Protein AF-A0A3C1ZIP7-F1 (afdb_monomer_lite)

Structure (mmCIF, N/CA/C/O backbone):
data_AF-A0A3C1ZIP7-F1
#
_entry.id   AF-A0A3C1ZIP7-F1
#
loop_
_atom_site.group_PDB
_atom_site.id
_atom_site.type_symbol
_atom_site.label_atom_id
_atom_site.label_alt_id
_atom_site.label_comp_id
_atom_site.label_asym_id
_atom_site.label_entity_id
_atom_site.label_seq_id
_atom_site.pdbx_PDB_ins_code
_atom_site.Cartn_x
_atom_site.Cartn_y
_atom_site.Cartn_z
_atom_site.occupancy
_atom_site.B_iso_or_equiv
_atom_site.auth_seq_id
_atom_site.auth_comp_id
_atom_site.auth_asym_id
_atom_site.auth_atom_id
_atom_site.pdbx_PDB_model_num
ATOM 1 N N . MET A 1 1 ? 9.476 -5.573 -6.399 1.00 91.69 1 MET A N 1
ATOM 2 C CA . MET A 1 1 ? 8.358 -5.657 -7.366 1.00 91.69 1 MET A CA 1
ATOM 3 C C . MET A 1 1 ? 7.657 -4.334 -7.630 1.00 91.69 1 MET A C 1
ATOM 5 O O . MET A 1 1 ? 7.565 -3.989 -8.796 1.00 91.69 1 MET A O 1
ATOM 9 N N . LEU A 1 2 ? 7.217 -3.570 -6.617 1.00 92.00 2 LEU A N 1
ATOM 10 C CA . LEU A 1 2 ? 6.566 -2.261 -6.833 1.00 92.00 2 LEU A CA 1
ATOM 11 C C . LEU A 1 2 ? 7.367 -1.338 -7.770 1.00 92.00 2 LEU A C 1
ATOM 13 O O . LEU A 1 2 ? 6.831 -0.843 -8.753 1.00 92.00 2 LEU A O 1
ATOM 17 N N . ASN A 1 3 ? 8.672 -1.181 -7.517 1.00 89.50 3 ASN A N 1
ATOM 18 C CA . ASN A 1 3 ? 9.540 -0.374 -8.378 1.00 89.50 3 ASN A CA 1
ATOM 19 C C . ASN A 1 3 ? 9.603 -0.905 -9.820 1.00 89.50 3 ASN A C 1
ATOM 21 O O . ASN A 1 3 ? 9.538 -0.130 -10.759 1.00 89.50 3 ASN A O 1
ATOM 25 N N . TYR A 1 4 ? 9.672 -2.228 -9.998 1.00 92.00 4 TYR A N 1
ATOM 26 C CA . TYR A 1 4 ? 9.681 -2.844 -11.326 1.00 92.00 4 TYR A CA 1
ATOM 27 C C . TYR A 1 4 ? 8.393 -2.560 -12.103 1.00 92.00 4 TYR A C 1
ATOM 29 O O . TYR A 1 4 ? 8.471 -2.146 -13.254 1.00 92.00 4 TYR A O 1
ATOM 37 N N . LYS A 1 5 ? 7.226 -2.717 -11.461 1.00 93.75 5 LYS A N 1
ATOM 38 C CA . LYS A 1 5 ? 5.930 -2.345 -12.048 1.00 93.75 5 LYS A CA 1
ATOM 39 C C . LYS A 1 5 ? 5.949 -0.893 -12.530 1.00 93.75 5 LYS A C 1
ATOM 41 O O . LYS A 1 5 ? 5.648 -0.645 -13.688 1.00 93.75 5 LYS A O 1
ATOM 46 N N . ILE A 1 6 ? 6.360 0.036 -11.667 1.00 91.50 6 ILE A N 1
ATOM 47 C CA . ILE A 1 6 ? 6.426 1.466 -12.001 1.00 91.50 6 ILE A CA 1
ATOM 48 C C . ILE A 1 6 ? 7.384 1.708 -13.169 1.00 91.50 6 ILE A C 1
ATOM 50 O O . ILE A 1 6 ? 7.054 2.460 -14.080 1.00 91.50 6 ILE A O 1
ATOM 54 N N . CYS A 1 7 ? 8.546 1.051 -13.184 1.00 90.75 7 CYS A N 1
ATOM 55 C CA . CYS A 1 7 ? 9.487 1.198 -14.285 1.00 90.75 7 CYS A CA 1
ATOM 56 C C . CYS A 1 7 ? 8.870 0.786 -15.624 1.00 90.75 7 CYS A C 1
ATOM 58 O O . CYS A 1 7 ? 8.911 1.557 -16.578 1.00 90.75 7 CYS A O 1
ATOM 60 N N . VAL A 1 8 ? 8.226 -0.382 -15.662 1.00 92.19 8 VAL A N 1
ATOM 61 C CA . VAL A 1 8 ? 7.580 -0.902 -16.872 1.00 92.19 8 VAL A CA 1
ATOM 62 C C . VAL A 1 8 ? 6.416 -0.012 -17.322 1.00 92.19 8 VAL A C 1
ATOM 64 O O . VAL A 1 8 ? 6.289 0.276 -18.507 1.00 92.19 8 VAL A O 1
ATOM 67 N N . GLU A 1 9 ? 5.581 0.459 -16.395 1.00 91.50 9 GLU A N 1
ATOM 68 C CA . GLU A 1 9 ? 4.403 1.281 -16.714 1.00 91.50 9 GLU A CA 1
ATOM 69 C C . GLU A 1 9 ? 4.743 2.693 -17.191 1.00 91.50 9 GLU A C 1
ATOM 71 O O . GLU A 1 9 ? 3.997 3.277 -17.974 1.00 91.50 9 GLU A O 1
ATOM 76 N N . HIS A 1 10 ? 5.855 3.248 -16.713 1.00 88.62 10 HIS A N 1
ATOM 77 C CA . HIS A 1 10 ? 6.262 4.619 -17.012 1.00 88.62 10 HIS A CA 1
ATOM 78 C C . HIS A 1 10 ? 7.442 4.698 -17.992 1.00 88.62 10 HIS A C 1
ATOM 80 O O . HIS A 1 10 ? 7.983 5.784 -18.193 1.00 88.62 10 HIS A O 1
ATOM 86 N N . GLY A 1 11 ? 7.840 3.575 -18.601 1.00 87.62 11 GLY A N 1
ATOM 87 C CA . GLY A 1 11 ? 8.930 3.519 -19.582 1.00 87.62 11 GLY A CA 1
ATOM 88 C C . GLY A 1 11 ? 10.295 3.907 -19.009 1.00 87.62 11 GLY A C 1
ATOM 89 O O . GLY A 1 11 ? 11.128 4.479 -19.716 1.00 87.62 11 GLY A O 1
ATOM 90 N N . LEU A 1 12 ? 10.508 3.633 -17.720 1.00 87.75 12 LEU A N 1
ATOM 91 C CA . LEU A 1 12 ? 11.734 3.952 -16.999 1.00 87.75 12 LEU A CA 1
ATOM 92 C C . LEU A 1 12 ? 12.679 2.747 -16.977 1.00 87.75 12 LEU A C 1
ATOM 94 O O . LEU A 1 12 ? 12.231 1.607 -16.831 1.00 87.75 12 LEU A O 1
ATOM 98 N N . PRO A 1 13 ? 14.000 2.975 -17.007 1.00 86.12 13 PRO A N 1
ATOM 99 C CA . PRO A 1 13 ? 14.953 1.911 -16.737 1.00 86.12 13 PRO A CA 1
ATOM 100 C C . PRO A 1 13 ? 14.802 1.384 -15.302 1.00 86.12 13 PRO A C 1
ATOM 102 O O . PRO A 1 13 ? 14.421 2.102 -14.375 1.00 86.12 13 PRO A O 1
ATOM 105 N N . LEU A 1 14 ? 15.117 0.105 -15.107 1.00 85.50 14 LEU A N 1
ATOM 106 C CA . LEU A 1 14 ? 15.200 -0.504 -13.785 1.00 85.50 14 LEU A CA 1
ATOM 107 C C . LEU A 1 14 ? 16.628 -0.344 -13.248 1.00 85.50 14 LEU A C 1
ATOM 109 O O . LEU A 1 14 ? 17.571 -0.829 -13.869 1.00 85.50 14 LEU A O 1
ATOM 113 N N . HIS A 1 15 ? 16.788 0.279 -12.078 1.00 79.25 15 HIS A N 1
ATOM 114 C CA . HIS A 1 15 ? 18.094 0.454 -11.436 1.00 79.25 15 HIS A CA 1
ATOM 115 C C . HIS A 1 15 ? 18.086 -0.063 -9.986 1.00 79.25 15 HIS A C 1
ATOM 117 O O . HIS A 1 15 ? 17.104 0.160 -9.273 1.00 79.25 15 HIS A O 1
ATOM 123 N N . PRO A 1 16 ? 19.154 -0.742 -9.516 1.00 68.75 16 PRO A N 1
ATOM 124 C CA . PRO A 1 16 ? 19.224 -1.315 -8.163 1.00 68.75 16 PRO A CA 1
ATOM 125 C C . PRO A 1 16 ? 19.167 -0.275 -7.040 1.00 68.75 16 PRO A C 1
ATOM 127 O O . PRO A 1 16 ? 18.551 -0.508 -5.998 1.00 68.75 16 PRO A O 1
ATOM 130 N N . SER A 1 17 ? 19.783 0.884 -7.270 1.00 64.06 17 SER A N 1
ATOM 131 C CA . SER A 1 17 ? 19.926 1.950 -6.273 1.00 64.06 17 SER A CA 1
ATOM 132 C C . SER A 1 17 ? 19.231 3.264 -6.637 1.00 64.06 17 SER A C 1
ATOM 134 O O . SER A 1 17 ? 19.042 4.105 -5.760 1.00 64.06 17 SER A O 1
ATOM 136 N N . VAL A 1 18 ? 18.835 3.454 -7.901 1.00 68.62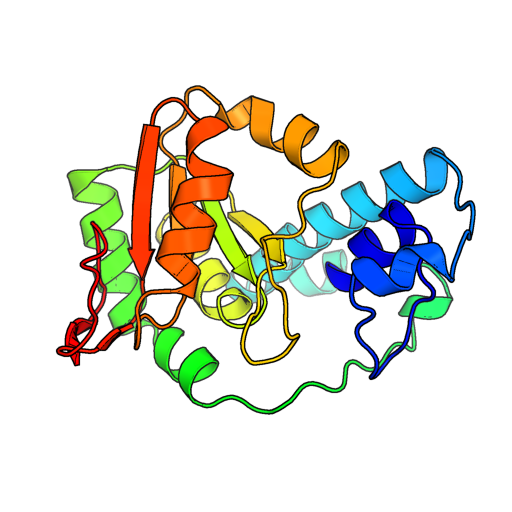 18 VAL A N 1
ATOM 137 C CA . VAL A 1 18 ? 18.303 4.734 -8.389 1.00 68.62 18 VAL A CA 1
ATOM 138 C C . VAL A 1 18 ? 16.807 4.591 -8.567 1.00 68.62 18 VAL A C 1
ATOM 140 O O . VAL A 1 18 ? 16.318 3.685 -9.239 1.00 68.62 18 VAL A O 1
ATOM 143 N N . TYR A 1 19 ? 16.089 5.508 -7.936 1.00 70.62 19 TYR A N 1
ATOM 144 C CA . TYR A 1 19 ? 14.661 5.652 -8.106 1.00 70.62 19 TYR A CA 1
ATOM 145 C C . TYR A 1 19 ? 14.447 6.845 -9.002 1.00 70.62 19 TYR A C 1
ATOM 147 O O . TYR A 1 19 ? 14.693 7.975 -8.597 1.00 70.62 19 TYR A O 1
ATOM 155 N N . TYR A 1 20 ? 14.006 6.573 -10.220 1.00 69.81 20 TYR A N 1
ATOM 156 C CA . TYR A 1 20 ? 13.680 7.636 -11.147 1.00 69.81 20 TYR A CA 1
ATOM 157 C C . TYR A 1 20 ? 12.451 8.382 -10.634 1.00 69.81 20 TYR A C 1
ATOM 159 O O . TYR A 1 20 ? 11.461 7.782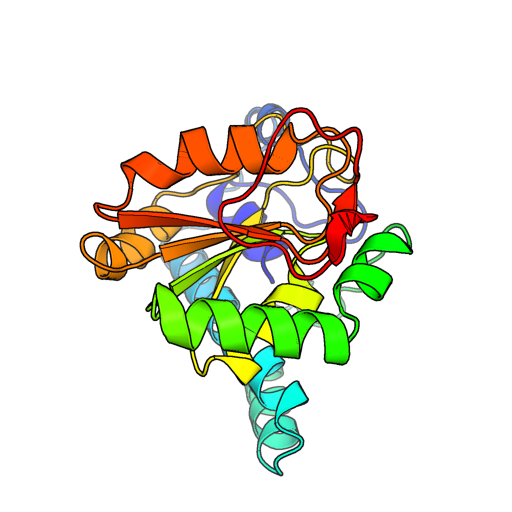 -10.183 1.00 69.81 20 TYR A O 1
ATOM 167 N N . GLU A 1 21 ? 12.543 9.702 -10.669 1.00 70.31 21 GLU A N 1
ATOM 168 C CA . GLU A 1 21 ? 11.407 10.579 -10.447 1.00 70.31 21 GLU A CA 1
ATOM 169 C C . GLU A 1 21 ? 10.549 10.571 -11.717 1.00 70.31 21 GLU A C 1
ATOM 171 O O . GLU A 1 21 ? 11.072 10.592 -12.833 1.00 70.31 21 GLU A O 1
ATOM 176 N N . LEU A 1 22 ? 9.219 10.574 -11.587 1.00 68.44 22 LEU A N 1
ATOM 177 C CA . LEU A 1 22 ? 8.344 10.546 -12.768 1.00 68.44 22 LEU A CA 1
ATOM 178 C C . LEU A 1 22 ? 8.543 11.754 -13.691 1.00 68.44 22 LEU A C 1
ATOM 180 O O . LEU A 1 22 ? 8.354 11.643 -14.900 1.00 68.44 22 LEU A O 1
ATOM 184 N N . LYS A 1 23 ? 8.971 12.905 -13.160 1.00 68.06 23 LYS A N 1
ATOM 185 C CA . LYS A 1 23 ? 9.321 14.070 -13.986 1.00 68.06 23 LYS A CA 1
ATOM 186 C C . LYS A 1 23 ? 10.508 13.797 -14.912 1.00 68.06 23 LYS A C 1
ATOM 188 O O . LYS A 1 23 ? 10.557 14.330 -16.020 1.00 68.06 23 LYS A O 1
ATOM 193 N N . GLU A 1 24 ? 11.416 12.910 -14.510 1.00 66.19 24 GLU A N 1
ATOM 194 C CA . GLU A 1 24 ? 12.518 12.444 -15.347 1.00 66.19 24 GLU A CA 1
ATOM 195 C C . GLU A 1 24 ? 12.098 11.369 -16.343 1.00 66.19 24 GLU A C 1
ATOM 197 O O . GLU A 1 24 ? 12.817 11.156 -17.316 1.00 66.19 24 GLU A O 1
ATOM 202 N N . ALA A 1 25 ? 10.920 10.754 -16.175 1.00 65.06 25 ALA A N 1
ATOM 203 C CA . ALA A 1 25 ? 10.393 9.785 -17.131 1.00 65.06 25 ALA A CA 1
ATOM 204 C C . ALA A 1 25 ? 10.303 10.363 -18.539 1.00 65.06 25 ALA A C 1
ATOM 206 O O . ALA A 1 25 ? 10.528 9.653 -19.496 1.00 65.06 25 ALA A O 1
ATOM 207 N N . ARG A 1 26 ? 10.103 11.675 -18.712 1.00 63.25 26 ARG A N 1
ATOM 208 C CA . ARG A 1 26 ? 10.111 12.290 -20.054 1.00 63.25 26 ARG A CA 1
ATOM 209 C C . ARG A 1 26 ? 11.437 12.115 -20.808 1.00 63.25 26 ARG A C 1
ATOM 211 O O . ARG A 1 26 ? 11.429 12.186 -22.035 1.00 63.25 26 ARG A O 1
ATOM 218 N N . LYS A 1 27 ? 12.548 11.897 -20.092 1.00 73.56 27 LYS A N 1
ATOM 219 C CA . LYS A 1 27 ? 13.877 11.617 -20.660 1.00 73.56 27 LYS A CA 1
ATOM 220 C C . LYS A 1 27 ? 13.996 10.171 -21.163 1.00 73.56 27 LYS A C 1
ATOM 222 O O . LYS A 1 27 ? 14.871 9.889 -21.975 1.00 73.56 27 LYS A O 1
ATOM 227 N N . TYR A 1 28 ? 13.119 9.275 -20.707 1.00 71.38 28 TYR A N 1
ATOM 228 C CA . TYR A 1 28 ? 13.135 7.845 -21.003 1.00 71.38 28 TYR A CA 1
ATOM 229 C C . TYR A 1 28 ? 11.821 7.437 -21.685 1.00 71.38 28 TYR A C 1
ATOM 231 O O . TYR A 1 28 ? 10.734 7.620 -21.158 1.00 71.38 28 TYR A O 1
ATOM 239 N N . LYS A 1 29 ? 11.887 6.890 -22.897 1.00 70.06 29 LYS A N 1
ATOM 240 C CA . LYS A 1 29 ? 10.698 6.380 -23.603 1.00 70.06 29 LYS A CA 1
ATOM 241 C C . LYS A 1 29 ? 10.911 4.927 -23.984 1.00 70.06 29 LYS A C 1
ATOM 243 O O . LYS A 1 29 ? 10.969 4.594 -25.164 1.00 70.06 29 LYS A O 1
ATOM 248 N N . ILE A 1 30 ? 11.106 4.081 -22.976 1.00 80.06 30 ILE A N 1
ATOM 249 C CA . ILE A 1 30 ? 11.221 2.642 -23.198 1.00 80.06 30 ILE A CA 1
ATOM 250 C C . ILE A 1 30 ? 9.806 2.093 -23.390 1.00 80.06 30 ILE A C 1
ATOM 252 O O . ILE A 1 30 ? 9.003 2.109 -22.460 1.00 80.06 30 ILE A O 1
ATOM 256 N N . ASP A 1 31 ? 9.490 1.636 -24.600 1.00 84.81 31 ASP A N 1
ATOM 257 C CA . ASP A 1 31 ? 8.242 0.921 -24.856 1.00 84.81 31 ASP A CA 1
ATOM 258 C C . ASP A 1 31 ? 8.408 -0.549 -24.463 1.00 84.81 31 ASP A C 1
ATOM 260 O O . ASP A 1 31 ? 9.151 -1.305 -25.091 1.00 84.81 31 ASP A O 1
ATOM 264 N N . HIS A 1 32 ? 7.733 -0.942 -23.388 1.00 84.38 32 HIS A N 1
ATOM 265 C CA . HIS A 1 32 ? 7.716 -2.322 -22.915 1.00 84.38 32 HIS A CA 1
ATOM 266 C C . HIS A 1 32 ? 6.585 -3.153 -23.545 1.00 84.38 32 HIS A C 1
ATOM 268 O O . HIS A 1 32 ? 6.607 -4.380 -23.444 1.00 84.38 32 HIS A O 1
ATOM 274 N N . GLY A 1 33 ? 5.605 -2.515 -24.193 1.00 89.44 33 GLY A N 1
ATOM 275 C CA . GLY A 1 33 ? 4.404 -3.159 -24.715 1.00 89.44 33 GLY A CA 1
ATOM 276 C C . GLY A 1 33 ? 3.398 -3.598 -23.639 1.00 89.44 33 GLY A C 1
ATOM 277 O O . GLY A 1 33 ? 3.731 -3.854 -22.478 1.00 89.44 33 GLY A O 1
ATOM 278 N N . LEU A 1 34 ? 2.131 -3.734 -24.048 1.00 91.12 34 LEU A N 1
ATOM 279 C CA . LEU A 1 34 ? 1.025 -4.135 -23.165 1.00 91.12 34 LEU A CA 1
ATOM 280 C C . LEU A 1 34 ? 1.255 -5.474 -22.431 1.00 91.12 34 LEU A C 1
ATOM 282 O O . LEU A 1 34 ? 0.995 -5.517 -21.228 1.00 91.12 34 LEU A O 1
ATOM 286 N N . PRO A 1 35 ? 1.795 -6.540 -23.063 1.00 93.62 35 PRO A N 1
ATOM 287 C CA . PRO A 1 35 ? 2.015 -7.809 -22.365 1.00 93.62 35 PRO A CA 1
ATOM 288 C C . PRO A 1 35 ? 3.001 -7.698 -21.196 1.00 93.62 35 PRO A C 1
ATOM 290 O O . PRO A 1 35 ? 2.827 -8.347 -20.163 1.00 93.62 35 PRO A O 1
ATOM 293 N N . ALA A 1 36 ? 4.036 -6.861 -21.324 1.00 93.19 36 ALA A N 1
ATOM 294 C CA . ALA A 1 36 ? 4.991 -6.646 -20.242 1.00 93.19 36 ALA A CA 1
ATOM 295 C C . ALA A 1 36 ? 4.359 -5.857 -19.090 1.00 93.19 36 ALA A C 1
ATOM 297 O O . ALA A 1 36 ? 4.570 -6.208 -17.928 1.00 93.19 36 ALA A O 1
ATOM 298 N N . VAL A 1 37 ? 3.550 -4.836 -19.404 1.00 93.88 37 VAL A N 1
ATOM 299 C CA . VAL A 1 37 ? 2.786 -4.058 -18.415 1.00 93.88 37 VAL A CA 1
ATOM 300 C C . VAL A 1 37 ? 1.834 -4.961 -17.631 1.00 93.88 37 VAL A C 1
ATOM 302 O O . VAL A 1 37 ? 1.820 -4.923 -16.397 1.00 93.88 37 VAL A O 1
ATOM 305 N N . GLU A 1 38 ? 1.081 -5.817 -18.319 1.00 95.00 38 GLU A N 1
ATOM 306 C CA . GLU A 1 38 ? 0.169 -6.772 -17.689 1.00 95.00 38 GLU A CA 1
ATOM 307 C C . GLU A 1 38 ? 0.926 -7.756 -16.784 1.00 95.00 38 GLU A C 1
ATOM 309 O O . GLU A 1 38 ? 0.572 -7.947 -15.614 1.00 95.00 38 GLU A O 1
ATOM 314 N N . ASN A 1 39 ? 2.025 -8.328 -17.285 1.00 95.81 39 ASN A N 1
ATOM 315 C CA . ASN A 1 39 ? 2.846 -9.254 -16.516 1.00 95.81 39 ASN A CA 1
ATOM 316 C C . ASN A 1 39 ? 3.467 -8.593 -15.274 1.00 95.81 39 ASN A C 1
ATOM 318 O O . ASN A 1 39 ? 3.469 -9.193 -14.199 1.00 95.81 39 ASN A O 1
ATOM 322 N N . ALA A 1 40 ? 3.951 -7.353 -15.380 1.00 96.12 40 ALA A N 1
ATOM 323 C CA . ALA A 1 40 ? 4.515 -6.618 -14.250 1.00 96.12 40 ALA A CA 1
ATOM 324 C C . ALA A 1 40 ? 3.465 -6.356 -13.156 1.00 96.12 40 ALA A C 1
ATOM 326 O O . ALA A 1 40 ? 3.748 -6.547 -11.971 1.00 96.12 40 ALA A O 1
ATOM 327 N N . ASN A 1 41 ? 2.238 -6.003 -13.548 1.00 97.19 41 ASN A N 1
ATOM 328 C CA . ASN A 1 41 ? 1.103 -5.832 -12.640 1.00 97.19 41 ASN A CA 1
ATOM 329 C C . ASN A 1 41 ? 0.676 -7.143 -11.966 1.00 97.19 41 ASN A C 1
ATOM 331 O O . ASN A 1 41 ? 0.370 -7.172 -10.771 1.00 97.19 41 ASN A O 1
ATOM 335 N N . ARG A 1 42 ? 0.669 -8.254 -12.709 1.00 96.94 42 ARG A N 1
ATOM 336 C CA . ARG A 1 42 ? 0.402 -9.587 -12.154 1.00 96.94 42 ARG A CA 1
ATOM 337 C C . ARG A 1 42 ? 1.469 -9.997 -11.140 1.00 96.94 42 ARG A C 1
ATOM 339 O O . ARG A 1 42 ? 1.124 -10.314 -10.006 1.00 96.94 42 ARG A O 1
ATOM 346 N N . LEU A 1 43 ? 2.750 -9.918 -11.503 1.00 97.12 43 LEU A N 1
ATOM 347 C CA . LEU A 1 43 ? 3.860 -10.252 -10.604 1.00 97.12 43 LEU A CA 1
ATOM 348 C C . LEU A 1 43 ? 3.887 -9.360 -9.360 1.00 97.12 43 LEU A C 1
ATOM 350 O O . LEU A 1 43 ? 4.230 -9.822 -8.275 1.00 97.12 43 LEU A O 1
ATOM 354 N N . TYR A 1 44 ? 3.525 -8.084 -9.496 1.00 97.62 44 TYR A N 1
ATOM 355 C CA . TYR A 1 44 ? 3.401 -7.184 -8.357 1.00 97.62 44 TYR A CA 1
ATOM 356 C C . TYR A 1 44 ? 2.332 -7.665 -7.365 1.00 97.62 44 TYR A C 1
ATOM 358 O O . TYR A 1 44 ? 2.639 -7.824 -6.183 1.00 97.62 44 TYR A O 1
ATOM 366 N N . ARG A 1 45 ? 1.125 -7.991 -7.837 1.00 97.31 45 ARG A N 1
ATOM 367 C CA . ARG A 1 45 ? 0.050 -8.527 -6.985 1.00 97.31 45 ARG A CA 1
ATOM 368 C C . ARG A 1 45 ? 0.412 -9.886 -6.377 1.00 97.31 45 ARG A C 1
ATOM 370 O O . ARG A 1 45 ? 0.269 -10.067 -5.170 1.00 97.31 45 ARG A O 1
ATOM 377 N N . GLU A 1 46 ? 0.970 -10.803 -7.173 1.00 97.06 46 GLU A N 1
ATOM 378 C CA . GLU A 1 46 ? 1.482 -12.096 -6.688 1.00 97.06 46 GLU A CA 1
ATOM 379 C C . GLU A 1 46 ? 2.546 -11.905 -5.588 1.00 97.06 46 GLU A C 1
ATOM 381 O O . GLU A 1 46 ? 2.565 -12.656 -4.616 1.00 97.06 46 GLU A O 1
ATOM 386 N N . SER A 1 47 ? 3.387 -10.867 -5.681 1.00 96.62 47 SER A N 1
ATOM 387 C CA . SER A 1 47 ? 4.411 -10.594 -4.665 1.00 96.62 47 SER A CA 1
ATOM 388 C C . SER A 1 47 ? 3.849 -10.137 -3.320 1.00 96.62 47 SER A C 1
ATOM 390 O O . SER A 1 47 ? 4.432 -10.469 -2.291 1.00 96.62 47 SER A O 1
ATOM 392 N N . ILE A 1 48 ? 2.715 -9.424 -3.310 1.00 96.94 48 ILE A N 1
ATOM 393 C CA . ILE A 1 48 ? 2.023 -9.067 -2.064 1.00 96.94 48 ILE A CA 1
ATOM 394 C C . ILE A 1 48 ? 1.502 -10.345 -1.408 1.00 96.94 48 ILE A C 1
ATOM 396 O O . ILE A 1 48 ? 1.778 -10.580 -0.237 1.00 96.94 48 ILE A O 1
ATOM 400 N N . LEU A 1 49 ? 0.826 -11.210 -2.170 1.00 95.19 49 LEU A N 1
ATOM 401 C CA . LEU A 1 49 ? 0.305 -12.484 -1.661 1.00 95.19 49 LEU A CA 1
ATOM 402 C C . LEU A 1 49 ? 1.419 -13.409 -1.150 1.00 95.19 49 LEU A C 1
ATOM 404 O O . LEU A 1 49 ? 1.259 -14.067 -0.125 1.00 95.19 49 LEU A O 1
ATOM 408 N N . LEU A 1 50 ? 2.563 -13.446 -1.836 1.00 95.12 50 LEU A N 1
ATOM 409 C CA . LEU A 1 50 ? 3.724 -14.210 -1.389 1.00 95.12 50 LEU A CA 1
ATOM 410 C C . LEU A 1 50 ? 4.314 -13.645 -0.088 1.00 95.12 50 LEU A C 1
ATOM 412 O O . LEU A 1 50 ? 4.643 -14.420 0.807 1.00 95.12 50 LEU A O 1
ATOM 416 N N . ALA A 1 51 ? 4.431 -12.318 0.032 1.00 94.50 51 ALA A N 1
ATOM 417 C CA . ALA A 1 51 ? 4.920 -11.668 1.250 1.00 94.50 51 ALA A CA 1
ATOM 418 C C . ALA A 1 51 ? 3.997 -11.940 2.445 1.00 94.50 51 ALA A C 1
ATOM 420 O O . ALA A 1 51 ? 4.471 -12.278 3.524 1.00 94.50 51 ALA A O 1
ATOM 421 N N . ARG A 1 52 ? 2.684 -11.881 2.218 1.00 93.06 52 ARG A N 1
ATOM 422 C CA . ARG A 1 52 ? 1.649 -12.284 3.174 1.00 93.06 52 ARG A CA 1
ATOM 423 C C . ARG A 1 52 ? 1.835 -13.730 3.650 1.00 93.06 52 ARG A C 1
ATOM 425 O O . ARG A 1 52 ? 1.927 -14.000 4.843 1.00 93.06 52 ARG A O 1
ATOM 432 N N . LYS A 1 53 ? 2.054 -14.666 2.718 1.00 91.38 53 LYS A N 1
ATOM 433 C CA . LYS A 1 53 ? 2.336 -16.074 3.051 1.00 91.38 53 LYS A CA 1
ATOM 434 C C . LYS A 1 53 ? 3.646 -16.306 3.801 1.00 91.38 53 LYS A C 1
ATOM 436 O O . LYS A 1 53 ? 3.752 -17.305 4.504 1.00 91.38 53 LYS A O 1
ATOM 441 N N . ALA A 1 54 ? 4.622 -15.407 3.688 1.00 91.44 54 ALA A N 1
ATOM 442 C CA . ALA A 1 54 ? 5.835 -15.477 4.499 1.00 91.44 54 ALA A CA 1
ATOM 443 C C . ALA A 1 54 ? 5.552 -15.212 5.990 1.00 91.44 54 ALA A C 1
ATOM 445 O O . ALA A 1 54 ? 6.243 -15.762 6.844 1.00 91.44 54 ALA A O 1
ATOM 446 N N . LEU A 1 55 ? 4.544 -14.386 6.298 1.00 88.81 55 LEU A N 1
ATOM 447 C CA . LEU A 1 55 ? 4.160 -14.027 7.669 1.00 88.81 55 LEU A CA 1
ATOM 448 C C . LEU A 1 55 ? 3.335 -15.115 8.361 1.00 88.81 55 LEU A C 1
ATOM 450 O O . LEU A 1 55 ? 3.467 -15.305 9.564 1.00 88.81 55 LEU A O 1
ATOM 454 N N . ASP A 1 56 ? 2.538 -15.854 7.590 1.00 81.19 56 ASP A N 1
ATOM 455 C CA . ASP A 1 56 ? 1.702 -16.978 8.043 1.00 81.19 56 ASP A CA 1
ATOM 456 C C . ASP A 1 56 ? 2.544 -18.135 8.638 1.00 81.19 56 ASP A C 1
ATOM 458 O O . ASP A 1 56 ? 2.020 -19.030 9.291 1.00 81.19 56 ASP A O 1
ATOM 462 N N . MET A 1 57 ? 3.868 -18.152 8.403 1.00 69.19 57 MET A N 1
ATOM 463 C CA . MET A 1 57 ? 4.806 -19.228 8.790 1.00 69.19 57 MET A CA 1
ATOM 464 C C . MET A 1 57 ? 4.360 -20.649 8.383 1.00 69.19 57 MET A C 1
ATOM 466 O O . MET A 1 57 ? 4.951 -21.642 8.808 1.00 69.19 57 MET A O 1
ATOM 470 N N . GLY A 1 58 ? 3.341 -20.763 7.529 1.00 71.94 58 GLY A N 1
ATOM 471 C CA . GLY A 1 58 ? 2.854 -22.020 6.990 1.00 71.94 58 GLY A CA 1
ATOM 472 C C . GLY A 1 58 ? 3.855 -22.666 6.031 1.00 71.94 58 GLY A C 1
ATOM 473 O O . GLY A 1 58 ? 4.741 -22.021 5.466 1.00 71.94 58 GLY A O 1
ATOM 474 N N . GLY A 1 59 ? 3.679 -23.965 5.785 1.00 80.06 59 GLY A N 1
ATOM 475 C CA . GLY A 1 59 ? 4.589 -24.754 4.946 1.00 80.06 59 GLY A CA 1
ATOM 476 C C . GLY A 1 59 ? 4.565 -24.421 3.446 1.00 80.06 59 GLY A C 1
ATOM 477 O O . GLY A 1 59 ? 5.400 -24.927 2.701 1.00 80.06 59 GLY A O 1
ATOM 478 N N . GLU A 1 60 ? 3.636 -23.583 2.973 1.00 87.31 60 GLU A N 1
ATOM 479 C CA . GLU A 1 60 ? 3.482 -23.286 1.540 1.00 87.31 60 GLU A CA 1
ATOM 480 C C . GLU A 1 60 ? 4.468 -22.241 1.001 1.00 87.31 60 GLU A C 1
ATOM 482 O O . GLU A 1 60 ? 4.731 -22.215 -0.206 1.00 87.31 60 GLU A O 1
ATOM 487 N N . PHE A 1 61 ? 5.006 -21.364 1.858 1.00 90.69 61 PHE A N 1
ATOM 488 C CA . PHE A 1 61 ? 5.853 -20.254 1.411 1.00 90.69 61 PHE A CA 1
ATOM 489 C C . PHE A 1 61 ? 7.075 -20.713 0.592 1.00 90.69 61 PHE A C 1
ATOM 491 O O . PHE A 1 61 ? 7.274 -20.161 -0.493 1.00 90.69 61 PHE A O 1
ATOM 498 N N . PRO A 1 62 ? 7.859 -21.733 1.008 1.00 91.06 62 PRO A N 1
ATOM 499 C CA . PRO A 1 62 ? 9.016 -22.182 0.233 1.00 91.06 62 PRO A CA 1
ATOM 500 C C . PRO A 1 62 ? 8.659 -22.608 -1.198 1.00 91.06 62 PRO A C 1
ATOM 502 O O . PRO A 1 62 ? 9.318 -22.189 -2.151 1.00 91.06 62 PRO A O 1
ATOM 505 N N . ALA A 1 63 ? 7.586 -23.388 -1.370 1.00 91.88 63 ALA A N 1
ATOM 506 C CA . ALA A 1 63 ? 7.154 -23.868 -2.683 1.00 91.88 63 ALA A CA 1
ATOM 507 C C . ALA A 1 63 ? 6.672 -22.716 -3.581 1.00 91.88 63 ALA A C 1
ATOM 509 O O . ALA A 1 63 ? 7.119 -22.588 -4.725 1.00 91.88 63 ALA A O 1
ATOM 510 N N . ARG A 1 64 ? 5.828 -21.826 -3.040 1.00 93.31 64 ARG A N 1
ATOM 511 C CA . ARG A 1 64 ? 5.340 -20.636 -3.757 1.00 93.31 64 ARG A CA 1
ATOM 512 C C . ARG A 1 64 ? 6.471 -19.667 -4.100 1.00 93.31 64 ARG A C 1
ATOM 514 O O . ARG A 1 64 ? 6.459 -19.068 -5.171 1.00 93.31 64 ARG A O 1
ATOM 521 N N . GLY A 1 65 ? 7.468 -19.538 -3.226 1.00 92.88 65 GLY A N 1
ATOM 522 C CA . GLY A 1 65 ? 8.654 -18.720 -3.457 1.00 92.88 65 GLY A CA 1
ATOM 523 C C . GLY A 1 65 ? 9.459 -19.204 -4.663 1.00 92.88 65 GLY A C 1
ATOM 524 O O . GLY A 1 65 ? 9.786 -18.408 -5.542 1.00 92.88 65 GLY A O 1
ATOM 525 N N . VAL A 1 66 ? 9.712 -20.514 -4.762 1.00 93.56 66 VAL A N 1
ATOM 526 C CA . VAL A 1 66 ? 10.399 -21.108 -5.923 1.00 93.56 66 VAL A CA 1
ATOM 527 C C . VAL A 1 66 ? 9.610 -20.884 -7.214 1.00 93.56 66 VAL A C 1
ATOM 529 O O . VAL A 1 66 ? 10.193 -20.519 -8.236 1.00 93.56 66 VAL A O 1
ATOM 532 N N . GLU A 1 67 ? 8.290 -21.075 -7.185 1.00 94.25 67 GLU A N 1
ATOM 533 C CA . GLU A 1 67 ? 7.434 -20.828 -8.348 1.00 94.25 67 GLU A CA 1
ATOM 534 C C . GLU A 1 67 ? 7.479 -19.355 -8.778 1.00 94.25 67 GLU A C 1
ATOM 536 O O . GLU A 1 67 ? 7.671 -19.055 -9.958 1.00 94.25 67 GLU A O 1
ATOM 541 N N . PHE A 1 68 ? 7.376 -18.431 -7.823 1.00 95.06 68 PHE A N 1
ATOM 542 C CA . PHE A 1 68 ? 7.428 -16.999 -8.085 1.00 95.06 68 PHE A CA 1
ATOM 543 C C . PHE A 1 68 ? 8.767 -16.579 -8.709 1.00 95.06 68 PHE A C 1
ATOM 545 O O . PHE A 1 68 ? 8.781 -15.877 -9.721 1.00 95.06 68 PHE A O 1
ATOM 552 N N . LEU A 1 69 ? 9.895 -17.078 -8.187 1.00 92.69 69 LEU A N 1
ATOM 553 C CA . LEU A 1 69 ? 11.232 -16.806 -8.733 1.00 92.69 69 LEU A CA 1
ATOM 554 C C . LEU A 1 69 ? 11.391 -17.270 -10.189 1.00 92.69 69 LEU A C 1
ATOM 556 O O . LEU A 1 69 ? 12.096 -16.624 -10.970 1.00 92.69 69 LEU A O 1
ATOM 560 N N . ARG A 1 70 ? 10.724 -18.361 -10.590 1.00 94.00 70 ARG A N 1
ATOM 561 C CA . ARG A 1 70 ? 10.742 -18.839 -11.986 1.00 94.00 70 ARG A CA 1
ATOM 562 C C . ARG A 1 70 ? 10.027 -17.883 -12.940 1.00 94.00 70 ARG A C 1
ATOM 564 O O . ARG A 1 70 ? 10.439 -17.792 -14.094 1.00 94.00 70 ARG A O 1
ATOM 571 N N . LYS A 1 71 ? 9.007 -17.161 -12.462 1.00 94.56 71 LYS A N 1
ATOM 572 C CA . LYS A 1 71 ? 8.239 -16.179 -13.247 1.00 94.56 71 LYS A CA 1
ATOM 573 C C . LYS A 1 71 ? 8.936 -14.819 -13.363 1.00 94.56 71 LYS A C 1
ATOM 575 O O . LYS A 1 71 ? 8.511 -13.993 -14.170 1.00 94.56 71 LYS A O 1
ATOM 580 N N . LEU A 1 72 ? 9.973 -14.560 -12.559 1.00 92.62 72 LEU A N 1
ATOM 581 C CA . LEU A 1 72 ? 10.651 -13.267 -12.566 1.00 92.62 72 LEU A CA 1
ATOM 582 C C . LEU A 1 72 ? 11.424 -13.025 -13.878 1.00 92.62 72 LEU A C 1
ATOM 584 O O . LEU A 1 72 ? 12.160 -13.912 -14.332 1.00 92.62 72 LEU A O 1
ATOM 588 N N . PRO A 1 73 ? 11.337 -11.805 -14.440 1.00 89.44 73 PRO A N 1
ATOM 589 C CA . PRO A 1 73 ? 12.245 -11.316 -15.472 1.00 89.44 73 PRO A CA 1
ATOM 590 C C . PRO A 1 73 ? 13.712 -11.496 -15.078 1.00 89.44 73 PRO A C 1
ATOM 592 O O . PRO A 1 73 ? 14.068 -11.447 -13.896 1.00 89.44 73 PRO A O 1
ATOM 595 N N . ARG A 1 74 ? 14.584 -11.688 -16.073 1.00 86.62 74 ARG A N 1
ATOM 596 C CA . ARG A 1 74 ? 16.009 -11.979 -15.848 1.00 86.62 74 ARG A CA 1
ATOM 597 C C . ARG A 1 74 ? 16.700 -10.868 -15.058 1.00 86.62 74 ARG A C 1
ATOM 599 O O . ARG A 1 74 ? 17.521 -11.170 -14.196 1.00 86.62 74 ARG A O 1
ATOM 606 N N . GLU A 1 75 ? 16.335 -9.618 -15.316 1.00 83.2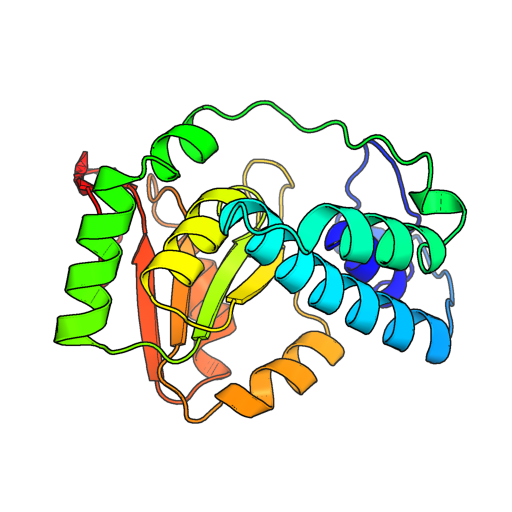5 75 GLU A N 1
ATOM 607 C CA . GLU A 1 75 ? 16.886 -8.428 -14.665 1.00 83.25 75 GLU A CA 1
ATOM 608 C C . GLU A 1 75 ? 16.588 -8.406 -13.159 1.00 83.25 75 GLU A C 1
ATOM 610 O O . GLU A 1 75 ? 17.347 -7.820 -12.393 1.00 83.25 75 GLU A O 1
ATOM 615 N N . LEU A 1 76 ? 15.511 -9.071 -12.719 1.00 87.75 76 LEU A N 1
ATOM 616 C CA . LEU A 1 76 ? 15.106 -9.131 -11.313 1.00 87.75 76 LEU A CA 1
ATOM 617 C C . LEU A 1 76 ? 15.709 -10.302 -10.540 1.00 87.75 76 LEU A C 1
ATOM 619 O O . LEU A 1 76 ? 15.778 -10.232 -9.316 1.00 87.75 76 LEU A O 1
ATOM 623 N N . LYS A 1 77 ? 16.166 -11.363 -11.217 1.00 82.88 77 LYS A N 1
ATOM 624 C CA . LYS A 1 77 ? 16.671 -12.574 -10.544 1.00 82.88 77 LYS A CA 1
ATOM 625 C C . LYS A 1 77 ? 17.888 -12.303 -9.660 1.00 82.88 77 LYS A C 1
ATOM 627 O O . LYS A 1 77 ? 18.006 -12.895 -8.596 1.00 82.88 77 LYS A O 1
ATOM 632 N N . ASN A 1 78 ? 18.747 -11.380 -10.089 1.00 75.50 78 ASN A N 1
ATOM 633 C CA . ASN A 1 78 ? 19.948 -10.968 -9.358 1.00 75.50 78 ASN A CA 1
ATOM 634 C C . ASN A 1 78 ? 19.827 -9.537 -8.812 1.00 75.50 78 ASN A C 1
ATOM 636 O O . ASN A 1 78 ? 20.830 -8.905 -8.487 1.00 75.50 78 ASN A O 1
ATOM 640 N N . PHE A 1 79 ? 18.610 -8.990 -8.764 1.00 80.69 79 PHE A N 1
ATOM 641 C CA . PHE A 1 79 ? 18.400 -7.617 -8.336 1.00 80.69 79 PHE A CA 1
ATOM 642 C C . PHE A 1 79 ? 18.528 -7.514 -6.819 1.00 80.69 79 PHE A C 1
ATOM 644 O O . PHE A 1 79 ? 17.686 -8.014 -6.074 1.00 80.69 79 PHE A O 1
ATOM 651 N N . ILE A 1 80 ? 19.570 -6.826 -6.362 1.00 76.31 80 ILE A N 1
ATOM 652 C CA . ILE A 1 80 ? 19.762 -6.513 -4.948 1.00 76.31 80 ILE A CA 1
ATOM 653 C C . ILE A 1 80 ? 19.251 -5.100 -4.709 1.00 76.31 80 ILE A C 1
ATOM 655 O O . ILE A 1 80 ? 19.814 -4.123 -5.202 1.00 76.31 80 ILE A O 1
ATOM 659 N N . TYR A 1 81 ? 18.170 -4.995 -3.942 1.00 68.44 81 TYR A N 1
ATOM 660 C CA . TYR A 1 81 ? 17.650 -3.703 -3.526 1.00 68.44 81 TYR A CA 1
ATOM 661 C C . TYR A 1 81 ? 18.511 -3.109 -2.405 1.00 68.44 81 TYR A C 1
ATOM 663 O O . TYR A 1 81 ? 18.645 -3.705 -1.336 1.00 68.44 81 TYR A O 1
ATOM 671 N N . THR A 1 82 ? 19.034 -1.902 -2.621 1.00 67.12 82 THR A N 1
ATOM 672 C CA . THR A 1 82 ? 19.740 -1.121 -1.596 1.00 67.12 82 THR A CA 1
ATOM 673 C C . THR A 1 82 ? 18.894 0.089 -1.192 1.00 67.12 82 THR A C 1
ATOM 675 O O . THR A 1 82 ? 18.771 1.054 -1.948 1.00 67.12 82 THR A O 1
ATOM 678 N N . GLY A 1 83 ? 18.272 0.030 -0.013 1.00 65.44 83 GLY A N 1
ATOM 679 C CA . GLY A 1 83 ? 17.483 1.123 0.563 1.00 65.44 83 GLY A CA 1
ATOM 680 C C . GLY A 1 83 ? 18.191 1.818 1.727 1.00 65.44 83 GLY A C 1
ATOM 681 O O . GLY A 1 83 ? 19.059 1.235 2.374 1.00 65.44 83 GLY A O 1
ATOM 682 N N . ILE A 1 84 ? 17.784 3.054 2.021 1.00 70.12 84 ILE A N 1
ATOM 683 C CA . ILE A 1 84 ? 18.188 3.758 3.245 1.00 70.12 84 ILE A CA 1
ATOM 684 C C . ILE A 1 84 ? 17.519 3.054 4.432 1.00 70.12 84 ILE A C 1
ATOM 686 O O . ILE A 1 84 ? 16.312 2.799 4.400 1.00 70.12 84 ILE A O 1
ATOM 690 N N . ARG A 1 85 ? 18.298 2.722 5.468 1.00 70.12 85 ARG A N 1
ATOM 691 C CA . ARG A 1 85 ? 17.755 2.172 6.717 1.00 70.12 85 ARG A CA 1
ATOM 692 C C . ARG A 1 85 ? 16.908 3.239 7.402 1.00 70.12 85 ARG A C 1
ATOM 694 O O . ARG A 1 85 ? 17.376 4.353 7.596 1.00 70.12 85 ARG A O 1
ATOM 701 N N . ASP A 1 86 ? 15.693 2.874 7.788 1.00 72.88 86 ASP A N 1
ATOM 702 C CA . ASP A 1 86 ? 14.773 3.760 8.493 1.00 72.88 86 ASP A CA 1
ATOM 703 C C . ASP A 1 86 ? 14.251 3.072 9.752 1.00 72.88 86 ASP A C 1
ATOM 705 O O . ASP A 1 86 ? 13.667 1.989 9.689 1.00 72.88 86 ASP A O 1
ATOM 709 N N . THR A 1 87 ? 14.500 3.694 10.899 1.00 78.00 87 THR A N 1
ATOM 710 C CA . THR A 1 87 ? 14.082 3.207 12.214 1.00 78.00 87 THR A CA 1
ATOM 711 C C . THR A 1 87 ? 12.571 3.304 12.413 1.00 78.00 87 THR A C 1
ATOM 713 O O . THR A 1 87 ? 12.011 2.460 13.113 1.00 78.00 87 THR A O 1
ATOM 716 N N . TYR A 1 88 ? 11.897 4.276 11.792 1.00 80.44 88 TYR A N 1
ATOM 717 C CA . TYR A 1 88 ? 10.462 4.501 11.980 1.00 80.44 88 TYR A CA 1
ATOM 718 C C . TYR A 1 88 ? 9.615 3.453 11.265 1.00 80.44 88 TYR A C 1
ATOM 720 O O . TYR A 1 88 ? 8.663 2.953 11.856 1.00 80.44 88 TYR A O 1
ATOM 728 N N . THR A 1 89 ? 10.033 3.000 10.079 1.00 80.62 89 THR A N 1
ATOM 729 C CA . THR A 1 89 ? 9.418 1.846 9.400 1.00 80.62 89 THR A CA 1
ATOM 730 C C . THR A 1 89 ? 9.350 0.610 10.308 1.00 80.62 89 THR A C 1
ATOM 732 O O . THR A 1 89 ? 8.313 -0.048 10.397 1.00 80.62 89 THR A O 1
ATOM 735 N N . TRP A 1 90 ? 10.431 0.307 11.034 1.00 85.50 90 TRP A N 1
ATOM 736 C CA . TRP A 1 90 ? 10.466 -0.841 11.946 1.00 85.50 90 TRP A CA 1
ATOM 737 C C . TRP A 1 90 ? 9.665 -0.606 13.225 1.00 85.50 90 TRP A C 1
ATOM 739 O O . TRP A 1 90 ? 8.962 -1.508 13.669 1.00 85.50 90 TRP A O 1
ATOM 749 N N . ARG A 1 91 ? 9.708 0.606 13.792 1.00 89.88 91 ARG A N 1
ATOM 750 C CA . ARG A 1 91 ? 8.891 0.965 14.965 1.00 89.88 91 ARG A CA 1
ATOM 751 C C . ARG A 1 91 ? 7.395 0.925 14.665 1.00 89.88 91 ARG A C 1
ATOM 753 O O . ARG A 1 91 ? 6.634 0.393 15.463 1.00 89.88 91 ARG A O 1
ATOM 760 N N . GLY A 1 92 ? 6.979 1.426 13.505 1.00 91.56 92 GLY A N 1
ATOM 761 C CA . GLY A 1 92 ? 5.593 1.348 13.046 1.00 91.56 92 GLY A CA 1
ATOM 762 C C . GLY A 1 92 ? 5.128 -0.087 12.781 1.00 91.56 92 GLY A C 1
ATOM 763 O O . GLY A 1 92 ? 3.927 -0.330 12.720 1.00 91.56 92 GLY A O 1
ATOM 764 N N . SER A 1 93 ? 6.058 -1.040 12.660 1.00 93.56 93 SER A N 1
ATOM 765 C CA . SER A 1 93 ? 5.784 -2.471 12.474 1.00 93.56 93 SER A CA 1
ATOM 766 C C . SER A 1 93 ? 5.699 -3.258 13.783 1.00 93.56 93 SER A C 1
ATOM 768 O O . SER A 1 93 ? 5.661 -4.486 13.744 1.00 93.56 93 SER A O 1
ATOM 770 N N . GLU A 1 94 ? 5.708 -2.592 14.940 1.00 94.81 94 GLU A N 1
ATOM 771 C CA . GLU A 1 94 ? 5.610 -3.274 16.227 1.00 94.81 94 GLU A CA 1
ATOM 772 C C . GLU A 1 94 ? 4.252 -4.014 16.341 1.00 94.81 94 GLU A C 1
ATOM 774 O O . GLU A 1 94 ? 3.196 -3.389 16.184 1.00 94.81 94 GLU A O 1
ATOM 779 N N . PRO A 1 95 ? 4.248 -5.343 16.580 1.00 94.38 95 PRO A N 1
ATOM 780 C CA . PRO A 1 95 ? 3.021 -6.135 16.544 1.00 94.38 95 PRO A CA 1
ATOM 781 C C . PRO A 1 95 ? 1.939 -5.705 17.537 1.00 94.38 95 PRO A C 1
ATOM 783 O O . PRO A 1 95 ? 0.769 -5.689 17.164 1.00 94.38 95 PRO A O 1
ATOM 786 N N . THR A 1 96 ? 2.278 -5.343 18.780 1.00 94.94 96 THR A N 1
ATOM 787 C CA . THR A 1 96 ? 1.258 -4.967 19.779 1.00 94.94 96 THR A CA 1
ATOM 788 C C . THR A 1 96 ? 0.527 -3.680 19.402 1.00 94.94 96 THR A C 1
ATOM 790 O O . THR A 1 96 ? -0.682 -3.556 19.605 1.00 94.94 96 THR A O 1
ATOM 793 N N . LEU A 1 97 ? 1.229 -2.728 18.790 1.00 95.00 97 LEU A N 1
ATOM 794 C CA . LEU A 1 97 ? 0.652 -1.521 18.225 1.00 95.00 97 LEU A CA 1
ATOM 795 C C . LEU A 1 97 ? -0.327 -1.870 17.103 1.00 95.00 97 LEU A C 1
ATOM 797 O O . LEU A 1 97 ? -1.469 -1.402 17.120 1.00 95.00 97 LEU A O 1
ATOM 801 N N . LEU A 1 98 ? 0.101 -2.695 16.149 1.00 97.38 98 LEU A N 1
ATOM 802 C CA . LEU A 1 98 ? -0.718 -3.064 14.997 1.00 97.38 98 LEU A CA 1
ATOM 803 C C . LEU A 1 98 ? -1.927 -3.923 15.380 1.00 97.38 98 LEU A C 1
ATOM 805 O O . LEU A 1 98 ? -2.985 -3.758 14.781 1.00 97.38 98 LEU A O 1
ATOM 809 N N . LEU A 1 99 ? -1.812 -4.776 16.400 1.00 97.12 99 LEU A N 1
ATOM 810 C CA . LEU A 1 99 ? -2.936 -5.535 16.953 1.00 97.12 99 LEU A CA 1
ATOM 811 C C . LEU A 1 99 ? -4.004 -4.608 17.539 1.00 97.12 99 LEU A C 1
ATOM 813 O O . LEU A 1 99 ? -5.178 -4.748 17.202 1.00 97.12 99 LEU A O 1
ATOM 817 N N . ARG A 1 100 ? -3.607 -3.604 18.335 1.00 96.81 100 ARG A N 1
ATOM 818 C CA . ARG A 1 100 ? -4.547 -2.589 18.846 1.00 96.81 100 ARG A CA 1
ATOM 819 C C . ARG A 1 100 ? -5.237 -1.841 17.710 1.00 96.81 100 ARG A C 1
ATOM 821 O O . ARG A 1 100 ? -6.451 -1.647 17.742 1.00 96.81 100 ARG A O 1
ATOM 828 N N . LEU A 1 101 ? -4.474 -1.434 16.693 1.00 98.31 101 LEU A N 1
ATOM 829 C CA . LEU A 1 101 ? -5.029 -0.771 15.514 1.00 98.31 101 LEU A CA 1
ATOM 830 C C . LEU A 1 101 ? -6.018 -1.676 14.765 1.00 98.31 101 LEU A C 1
ATOM 832 O O . LEU A 1 101 ? -7.108 -1.226 14.413 1.00 98.31 101 LEU A O 1
ATOM 836 N N . ALA A 1 102 ? -5.675 -2.950 14.571 1.00 98.44 102 ALA A N 1
ATOM 837 C CA . ALA A 1 102 ? -6.539 -3.938 13.936 1.00 98.44 102 ALA A CA 1
ATOM 838 C C . ALA A 1 102 ? -7.848 -4.141 14.716 1.00 98.44 102 ALA A C 1
ATOM 840 O O . ALA A 1 102 ? -8.920 -4.178 14.119 1.00 98.44 102 ALA A O 1
ATOM 841 N N . GLU A 1 103 ? -7.798 -4.230 16.046 1.00 98.06 103 GLU A N 1
ATOM 842 C CA . GLU A 1 103 ? -8.997 -4.362 16.882 1.00 98.06 103 GLU A CA 1
ATOM 843 C C . GLU A 1 103 ? -9.942 -3.163 16.746 1.00 98.06 103 GLU A C 1
ATOM 845 O O . GLU A 1 103 ? -11.148 -3.353 16.565 1.00 98.06 103 GLU A O 1
ATOM 850 N N . MET A 1 104 ? -9.404 -1.938 16.774 1.00 98.31 104 MET A N 1
ATOM 851 C CA . MET A 1 104 ? -10.194 -0.718 16.566 1.00 98.31 104 MET A CA 1
ATOM 852 C C . MET A 1 104 ? -10.846 -0.709 15.183 1.00 98.31 104 MET A C 1
ATOM 854 O O . MET A 1 104 ? -12.057 -0.518 15.067 1.00 98.31 104 MET A O 1
ATOM 858 N N . LEU A 1 105 ? -10.061 -0.984 14.139 1.00 98.44 105 LEU A N 1
ATOM 859 C CA . LEU A 1 105 ? -10.553 -1.020 12.764 1.00 98.44 105 LEU A CA 1
ATOM 860 C C . LEU A 1 105 ? -11.633 -2.082 12.576 1.00 98.44 105 LEU A C 1
ATOM 862 O O . LEU A 1 105 ? -12.660 -1.792 11.968 1.00 98.44 105 LEU A O 1
ATOM 866 N N . ARG A 1 106 ? -11.444 -3.285 13.127 1.00 98.12 106 ARG A N 1
ATOM 867 C CA . ARG A 1 106 ? -12.422 -4.375 13.044 1.00 98.12 106 ARG A CA 1
ATOM 868 C C . ARG A 1 106 ? -13.744 -4.002 13.711 1.00 98.12 106 ARG A C 1
ATOM 870 O O . ARG A 1 106 ? -14.797 -4.288 13.153 1.00 98.12 106 ARG A O 1
ATOM 877 N N . ARG A 1 107 ? -13.689 -3.368 14.885 1.00 97.69 107 ARG A N 1
ATOM 878 C CA . ARG A 1 107 ? -14.879 -2.993 15.660 1.00 97.69 107 ARG A CA 1
ATOM 879 C C . ARG A 1 107 ? -15.659 -1.843 15.027 1.00 97.69 107 ARG A C 1
ATOM 881 O O . ARG A 1 107 ? -16.883 -1.851 15.076 1.00 97.69 107 ARG A O 1
ATOM 888 N N . GLU A 1 108 ? -14.964 -0.842 14.497 1.00 98.00 108 GLU A N 1
ATOM 889 C CA . GLU A 1 108 ? -15.582 0.452 14.180 1.00 98.00 108 GLU A CA 1
ATOM 890 C C . GLU A 1 108 ? -15.796 0.690 12.687 1.00 98.00 108 GLU A C 1
ATOM 892 O O . GLU A 1 108 ? -16.702 1.433 12.317 1.00 98.00 108 GLU A O 1
ATOM 897 N N . TYR A 1 109 ? -14.978 0.079 11.828 1.00 98.19 109 TYR A N 1
ATOM 898 C CA . TYR A 1 109 ? -15.019 0.345 10.391 1.00 98.19 109 TYR A CA 1
ATOM 899 C C . TYR A 1 109 ? -15.146 -0.914 9.538 1.00 98.19 109 TYR A C 1
ATOM 901 O O . TYR A 1 109 ? -15.814 -0.877 8.511 1.00 98.19 109 TYR A O 1
ATOM 909 N N . GLY A 1 110 ? -14.533 -2.029 9.939 1.00 97.88 110 GLY A N 1
ATOM 910 C CA . GLY A 1 110 ? -14.512 -3.278 9.178 1.00 97.88 110 GLY A CA 1
ATOM 911 C C . GLY A 1 110 ? -14.023 -3.064 7.741 1.00 97.88 110 GLY A C 1
ATOM 912 O O . GLY A 1 110 ? -14.840 -3.185 6.820 1.00 97.88 110 GLY A O 1
ATOM 913 N N . PRO A 1 111 ? -12.750 -2.670 7.536 1.00 98.31 111 PRO A N 1
ATOM 914 C CA . PRO A 1 111 ? -12.238 -2.360 6.207 1.00 98.31 111 PRO A CA 1
ATOM 915 C C . PRO A 1 111 ? -12.244 -3.586 5.294 1.00 98.31 111 PRO A C 1
ATOM 917 O O . PRO A 1 111 ? -12.017 -4.707 5.731 1.00 98.31 111 PRO A O 1
ATOM 920 N N . GLU A 1 112 ? -12.477 -3.347 4.010 1.00 98.50 112 GLU A N 1
ATOM 921 C CA . GLU A 1 112 ? -12.469 -4.363 2.950 1.00 98.50 112 GLU A CA 1
ATOM 922 C C . GLU A 1 112 ? -11.231 -4.228 2.040 1.00 98.50 112 GLU A C 1
ATOM 924 O O . GLU A 1 112 ? -10.979 -5.087 1.198 1.00 98.50 112 GLU A O 1
ATOM 929 N N . LEU A 1 113 ? -10.444 -3.159 2.215 1.00 98.75 113 LEU A N 1
ATOM 930 C CA . LEU A 1 113 ? -9.142 -2.947 1.584 1.00 98.75 113 LEU A CA 1
ATOM 931 C C . LEU A 1 113 ? -8.269 -2.051 2.467 1.00 98.75 113 LEU A C 1
ATOM 933 O O . LEU A 1 113 ? -8.732 -1.034 2.990 1.00 98.75 113 LEU A O 1
ATOM 937 N N . ILE A 1 114 ? -6.984 -2.380 2.551 1.00 98.75 114 ILE A N 1
ATOM 938 C CA . ILE A 1 114 ? -5.939 -1.466 3.011 1.00 98.75 114 ILE A CA 1
ATOM 939 C C . ILE A 1 114 ? -5.154 -0.992 1.785 1.00 98.75 114 ILE A C 1
ATOM 941 O O . ILE A 1 114 ? -4.576 -1.800 1.055 1.00 98.75 114 ILE A O 1
ATOM 945 N N . LEU A 1 115 ? -5.114 0.322 1.567 1.00 98.62 115 LEU A N 1
ATOM 946 C CA . LEU A 1 115 ? -4.260 0.964 0.575 1.00 98.62 115 LEU A CA 1
ATOM 947 C C . LEU A 1 115 ? -3.161 1.754 1.286 1.00 98.62 115 LEU A C 1
ATOM 949 O O . LEU A 1 115 ? -3.431 2.766 1.932 1.00 98.62 115 LEU A O 1
ATOM 953 N N . ALA A 1 116 ? -1.919 1.294 1.166 1.00 98.31 116 ALA A N 1
ATOM 954 C CA . ALA A 1 116 ? -0.799 1.809 1.947 1.00 98.31 116 ALA A CA 1
ATOM 955 C C . ALA A 1 116 ? 0.211 2.612 1.108 1.00 98.31 116 ALA A C 1
ATOM 957 O O . ALA A 1 116 ? 0.540 2.242 -0.026 1.00 98.31 116 ALA A O 1
ATOM 958 N N . ALA A 1 117 ? 0.739 3.691 1.692 1.00 97.00 117 ALA A N 1
ATOM 959 C CA . ALA A 1 117 ? 1.763 4.548 1.101 1.00 97.00 117 ALA A CA 1
ATOM 960 C C . ALA A 1 117 ? 3.162 3.911 1.224 1.00 97.00 117 ALA A C 1
ATOM 962 O O . ALA A 1 117 ? 3.837 3.966 2.250 1.00 97.00 117 ALA A O 1
ATOM 963 N N . ALA A 1 118 ? 3.633 3.273 0.155 1.00 93.88 118 ALA A N 1
ATOM 964 C CA . ALA A 1 118 ? 4.971 2.694 0.121 1.00 93.88 118 ALA A CA 1
ATOM 965 C C . ALA A 1 118 ? 6.052 3.790 0.019 1.00 93.88 118 ALA A C 1
ATOM 967 O O . ALA A 1 118 ? 5.934 4.747 -0.738 1.00 93.88 118 ALA A O 1
ATOM 968 N N . HIS A 1 119 ? 7.206 3.657 0.668 1.00 89.06 119 HIS A N 1
ATOM 969 C CA . HIS A 1 119 ? 7.828 2.385 1.051 1.00 89.06 119 HIS A CA 1
ATOM 970 C C . HIS A 1 119 ? 7.848 2.109 2.551 1.00 89.06 119 HIS A C 1
ATOM 972 O O . HIS A 1 119 ? 8.088 0.968 2.937 1.00 89.06 119 HIS A O 1
ATOM 978 N N . GLY A 1 120 ? 7.641 3.130 3.379 1.00 90.38 120 GLY A N 1
ATOM 979 C CA . GLY A 1 120 ? 7.683 2.975 4.828 1.00 90.38 120 GLY A CA 1
ATOM 980 C C . GLY A 1 120 ? 6.552 2.092 5.348 1.00 90.38 120 GLY A C 1
ATOM 981 O O . GLY A 1 120 ? 6.783 1.217 6.180 1.00 90.38 120 GLY A O 1
ATOM 982 N N . ALA A 1 121 ? 5.378 2.185 4.724 1.00 94.56 121 ALA A N 1
ATOM 983 C CA . ALA A 1 121 ? 4.220 1.418 5.141 1.00 94.56 121 ALA A CA 1
ATOM 984 C C . ALA A 1 121 ? 4.247 -0.062 4.722 1.00 94.56 121 ALA A C 1
ATOM 986 O O . ALA A 1 121 ? 3.324 -0.791 5.068 1.00 94.56 121 ALA A O 1
ATOM 987 N N . ILE A 1 122 ? 5.276 -0.543 4.004 1.00 94.19 122 ILE A N 1
ATOM 988 C CA . ILE A 1 122 ? 5.290 -1.912 3.452 1.00 94.19 122 ILE A CA 1
ATOM 989 C C . ILE A 1 122 ? 5.150 -2.978 4.541 1.00 94.19 122 ILE A C 1
ATOM 991 O O . ILE A 1 122 ? 4.191 -3.746 4.527 1.00 94.19 122 ILE A O 1
ATOM 995 N N . MET A 1 123 ? 6.097 -3.034 5.477 1.00 94.19 123 MET A N 1
ATOM 996 C CA . MET A 1 123 ? 6.067 -4.029 6.549 1.00 94.19 123 MET A CA 1
ATOM 997 C C . MET A 1 123 ? 4.866 -3.858 7.495 1.00 94.19 123 MET A C 1
ATOM 999 O O . MET A 1 123 ? 4.177 -4.849 7.746 1.00 94.19 123 MET A O 1
ATOM 1003 N N . PRO A 1 124 ? 4.544 -2.647 7.990 1.00 96.69 124 PRO A N 1
ATOM 1004 C CA . PRO A 1 124 ? 3.459 -2.523 8.950 1.00 96.69 124 PRO A CA 1
ATOM 1005 C C . PRO A 1 124 ? 2.079 -2.742 8.318 1.00 96.69 124 PRO A C 1
ATOM 1007 O O . PRO A 1 124 ? 1.217 -3.333 8.960 1.00 96.69 124 PRO A O 1
ATOM 1010 N N . ALA A 1 125 ? 1.865 -2.370 7.050 1.00 97.62 125 ALA A N 1
ATOM 1011 C CA . ALA A 1 125 ? 0.606 -2.673 6.370 1.00 97.62 125 ALA A CA 1
ATOM 1012 C C . ALA A 1 125 ? 0.463 -4.164 6.029 1.00 97.62 125 ALA A C 1
ATOM 1014 O O . ALA A 1 125 ? -0.657 -4.664 6.046 1.00 97.62 125 ALA A O 1
ATOM 1015 N N . LEU A 1 126 ? 1.564 -4.881 5.750 1.00 96.81 126 LEU A N 1
ATOM 1016 C CA . LEU A 1 126 ? 1.534 -6.343 5.595 1.00 96.81 126 LEU A CA 1
ATOM 1017 C C . LEU A 1 126 ? 1.034 -7.012 6.878 1.00 96.81 126 LEU A C 1
ATOM 1019 O O . LEU A 1 126 ? 0.076 -7.774 6.832 1.00 96.81 126 LEU A O 1
ATOM 1023 N N . LEU A 1 127 ? 1.635 -6.674 8.020 1.00 96.56 127 LEU A N 1
ATOM 1024 C CA . LEU A 1 127 ? 1.223 -7.198 9.324 1.00 96.56 127 LEU A CA 1
ATOM 1025 C C . LEU A 1 127 ? -0.222 -6.806 9.671 1.00 96.56 127 LEU A C 1
ATOM 1027 O O . LEU A 1 127 ? -1.004 -7.652 10.097 1.00 96.56 127 LEU A O 1
ATOM 1031 N N . LEU A 1 128 ? -0.603 -5.544 9.444 1.00 97.94 128 LEU A N 1
ATOM 1032 C CA . LEU A 1 128 ? -1.967 -5.071 9.689 1.00 97.94 128 LEU A CA 1
ATOM 1033 C C . LEU A 1 128 ? -2.999 -5.817 8.830 1.00 97.94 128 LEU A C 1
ATOM 1035 O O . LEU A 1 128 ? -4.062 -6.181 9.331 1.00 97.94 128 LEU A O 1
ATOM 1039 N N . ALA A 1 129 ? -2.683 -6.059 7.555 1.00 97.62 129 ALA A N 1
ATOM 1040 C CA . ALA A 1 129 ? -3.534 -6.815 6.643 1.00 97.62 129 ALA A CA 1
ATOM 1041 C C . ALA A 1 129 ? -3.711 -8.271 7.079 1.00 97.62 129 ALA A C 1
ATOM 1043 O O . ALA A 1 129 ? -4.815 -8.792 6.940 1.00 97.62 129 ALA A O 1
ATOM 1044 N N . GLU A 1 130 ? -2.671 -8.905 7.635 1.00 95.81 130 GLU A N 1
ATOM 1045 C CA . GLU A 1 130 ? -2.804 -10.240 8.233 1.00 95.81 130 GLU A CA 1
ATOM 1046 C C . GLU A 1 130 ? -3.698 -10.228 9.468 1.00 95.81 130 GLU A C 1
ATOM 1048 O O . GLU A 1 130 ? -4.613 -11.039 9.569 1.00 95.81 130 GLU A O 1
ATOM 1053 N N 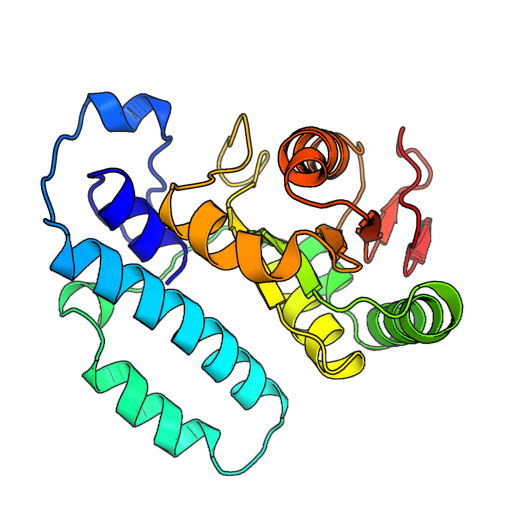. PHE A 1 131 ? -3.501 -9.283 10.391 1.00 96.38 131 PHE A N 1
ATOM 1054 C CA . PHE A 1 131 ? -4.334 -9.210 11.594 1.00 96.38 131 PHE A CA 1
ATOM 1055 C C . PHE A 1 131 ? -5.812 -8.939 11.286 1.00 96.38 131 PHE A C 1
ATOM 1057 O O . PHE A 1 131 ? -6.689 -9.354 12.046 1.00 96.38 131 PHE A O 1
ATOM 1064 N N . LEU A 1 132 ? -6.103 -8.236 10.193 1.00 96.81 132 LEU A N 1
ATOM 1065 C CA . LEU A 1 132 ? -7.464 -7.934 9.752 1.00 96.81 132 LEU A CA 1
ATOM 1066 C C . LEU A 1 132 ? -8.036 -8.943 8.748 1.00 96.81 132 LEU A C 1
ATOM 1068 O O . LEU A 1 132 ? -9.208 -8.816 8.410 1.00 96.81 132 LEU A O 1
ATOM 1072 N N . ASP A 1 133 ? -7.232 -9.885 8.250 1.00 95.88 133 ASP A N 1
ATOM 1073 C CA . ASP A 1 133 ? -7.555 -10.734 7.095 1.00 95.88 133 ASP A CA 1
ATOM 1074 C C . ASP A 1 133 ? -8.171 -9.939 5.924 1.00 95.88 133 ASP A C 1
ATOM 1076 O O . ASP A 1 133 ? -9.241 -10.234 5.397 1.00 95.88 133 ASP A O 1
ATOM 1080 N N . THR A 1 134 ? -7.514 -8.838 5.551 1.00 97.25 134 THR A N 1
ATOM 1081 C CA . THR A 1 134 ? -8.042 -7.873 4.572 1.00 97.25 134 THR A CA 1
ATOM 1082 C C . THR A 1 134 ? -7.119 -7.775 3.355 1.00 97.25 134 THR A C 1
ATOM 1084 O O . THR A 1 134 ? -5.896 -7.853 3.504 1.00 97.25 134 THR A O 1
ATOM 1087 N N . PRO A 1 135 ? -7.647 -7.610 2.127 1.00 97.94 135 PRO A N 1
ATOM 1088 C CA . PRO A 1 135 ? -6.841 -7.283 0.956 1.00 97.94 135 PRO A CA 1
ATOM 1089 C C . PRO A 1 135 ? -5.921 -6.076 1.185 1.00 97.94 135 PRO A C 1
ATOM 1091 O O . PRO A 1 135 ? -6.277 -5.115 1.866 1.00 97.94 135 PRO A O 1
ATOM 1094 N N . LEU A 1 136 ? -4.736 -6.120 0.577 1.00 98.38 136 LEU A N 1
ATOM 1095 C CA . LEU A 1 136 ? -3.705 -5.093 0.703 1.00 98.38 136 LEU A CA 1
ATOM 1096 C C . LEU A 1 136 ? -3.181 -4.708 -0.674 1.00 98.38 136 LEU A C 1
ATOM 1098 O O . LEU A 1 136 ? -2.891 -5.576 -1.499 1.00 98.38 136 LEU A O 1
ATOM 1102 N N . TYR A 1 137 ? -2.996 -3.411 -0.886 1.00 98.50 137 TYR A N 1
ATOM 1103 C CA . TYR A 1 137 ? -2.339 -2.875 -2.069 1.00 98.50 137 TYR A CA 1
ATOM 1104 C C . TYR A 1 137 ? -1.450 -1.692 -1.693 1.00 98.50 137 TYR A C 1
ATOM 1106 O O . TYR A 1 137 ? -1.744 -0.956 -0.749 1.00 98.50 137 TYR A O 1
ATOM 1114 N N . PHE A 1 138 ? -0.352 -1.500 -2.423 1.00 98.25 138 PHE A N 1
ATOM 1115 C CA . PHE A 1 138 ? 0.565 -0.391 -2.178 1.00 98.25 138 PHE A CA 1
ATOM 1116 C C . PHE A 1 138 ? 0.586 0.579 -3.345 1.00 98.25 138 PHE A C 1
ATOM 1118 O O . PHE A 1 138 ? 0.688 0.190 -4.504 1.00 98.25 138 PHE A O 1
ATOM 1125 N N . ILE A 1 139 ? 0.609 1.860 -3.019 1.00 97.38 139 ILE A N 1
ATOM 1126 C CA . ILE A 1 139 ? 0.907 2.924 -3.970 1.00 97.38 139 ILE A CA 1
ATOM 1127 C C . ILE A 1 139 ? 2.237 3.530 -3.546 1.00 97.38 139 ILE A C 1
ATOM 1129 O O . ILE A 1 139 ? 2.441 3.818 -2.366 1.00 97.38 139 ILE A O 1
ATOM 1133 N N . ARG A 1 140 ? 3.175 3.702 -4.486 1.00 94.06 140 ARG A N 1
ATOM 1134 C CA . ARG A 1 140 ? 4.433 4.389 -4.170 1.00 94.06 140 ARG A CA 1
ATOM 1135 C C . ARG A 1 140 ? 4.106 5.840 -3.847 1.00 94.06 140 ARG A C 1
ATOM 1137 O O . ARG A 1 140 ? 3.610 6.570 -4.703 1.00 94.06 140 ARG A O 1
ATOM 1144 N N . PHE A 1 141 ? 4.430 6.238 -2.628 1.00 93.69 141 PHE A N 1
ATOM 1145 C CA . PHE A 1 141 ? 4.440 7.624 -2.224 1.00 93.69 141 PHE A CA 1
ATOM 1146 C C . PHE A 1 141 ? 5.391 7.823 -1.046 1.00 93.69 141 PHE A C 1
ATOM 1148 O O . PHE A 1 141 ? 5.058 7.555 0.104 1.00 93.69 141 PHE A O 1
ATOM 1155 N N . SER A 1 142 ? 6.611 8.268 -1.336 1.00 87.75 142 SER A N 1
ATOM 1156 C CA . SER A 1 142 ? 7.635 8.494 -0.323 1.00 87.75 142 SER A CA 1
ATOM 1157 C C . SER A 1 142 ? 8.325 9.837 -0.525 1.00 87.75 142 SER A C 1
ATOM 1159 O O . SER A 1 142 ? 9.344 9.949 -1.207 1.00 87.75 142 SER A O 1
ATOM 1161 N N . MET A 1 143 ? 7.791 10.865 0.131 1.00 85.94 143 MET A N 1
ATOM 1162 C CA . MET A 1 143 ? 8.320 12.230 0.046 1.00 85.94 143 MET A CA 1
ATOM 1163 C C . MET A 1 143 ? 9.772 12.324 0.544 1.00 85.94 143 MET A C 1
ATOM 1165 O O . MET A 1 143 ? 10.600 12.984 -0.073 1.00 85.94 143 MET A O 1
ATOM 1169 N N . PHE A 1 144 ? 10.112 11.623 1.630 1.00 78.94 144 PHE A N 1
ATOM 1170 C CA . PHE A 1 144 ? 11.441 11.717 2.247 1.00 78.94 144 PHE A CA 1
ATOM 1171 C C . PHE A 1 144 ? 12.500 10.840 1.575 1.00 78.94 144 PHE A C 1
ATOM 1173 O O . PHE A 1 144 ? 13.628 11.278 1.383 1.00 78.94 144 PHE A O 1
ATOM 1180 N N . LYS A 1 145 ? 12.160 9.593 1.220 1.00 77.69 145 LYS A N 1
ATOM 1181 C CA . LYS A 1 145 ? 13.143 8.632 0.680 1.00 77.69 145 LYS A CA 1
ATOM 1182 C C . LYS A 1 145 ? 13.267 8.711 -0.840 1.00 77.69 145 LYS A C 1
ATOM 1184 O O . LYS A 1 145 ? 14.216 8.158 -1.400 1.00 77.69 145 LYS A O 1
ATOM 1189 N N . ARG A 1 146 ? 12.264 9.290 -1.510 1.00 77.56 146 ARG A N 1
ATOM 1190 C CA . ARG A 1 146 ? 12.117 9.261 -2.973 1.00 77.56 146 ARG A CA 1
ATOM 1191 C C . ARG A 1 146 ? 11.744 10.606 -3.589 1.00 77.56 146 ARG A C 1
ATOM 1193 O O . 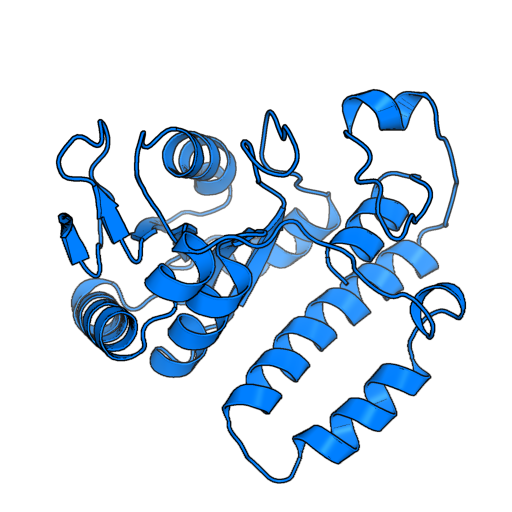ARG A 1 146 ? 11.630 10.653 -4.806 1.00 77.56 146 ARG A O 1
ATOM 1200 N N . HIS A 1 147 ? 11.562 11.654 -2.781 1.00 82.31 147 HIS A N 1
ATOM 1201 C CA . HIS A 1 147 ? 11.155 12.983 -3.250 1.00 82.31 147 HIS A CA 1
ATOM 1202 C C . HIS A 1 147 ? 9.889 12.955 -4.118 1.00 82.31 147 HIS A C 1
ATOM 1204 O O . HIS A 1 147 ? 9.713 13.781 -5.009 1.00 82.31 147 HIS A O 1
ATOM 1210 N N . ASP A 1 148 ? 8.993 11.997 -3.851 1.00 87.00 148 ASP A N 1
ATOM 1211 C CA . ASP A 1 148 ? 7.724 11.907 -4.565 1.00 87.00 148 ASP A CA 1
ATOM 1212 C C . ASP A 1 148 ? 6.869 13.140 -4.210 1.00 87.00 148 ASP A C 1
ATOM 1214 O O . ASP A 1 148 ? 6.558 13.375 -3.042 1.00 87.00 148 ASP A O 1
ATOM 1218 N N . GLU A 1 149 ? 6.489 13.934 -5.212 1.00 88.56 149 GLU A N 1
ATOM 1219 C CA . GLU A 1 149 ? 5.628 15.118 -5.037 1.00 88.56 149 GLU A CA 1
ATOM 1220 C C . GLU A 1 149 ? 4.143 14.727 -4.910 1.00 88.56 149 GLU A C 1
ATOM 1222 O O . GLU A 1 149 ? 3.341 15.441 -4.304 1.00 88.56 149 GLU A O 1
ATOM 1227 N N . GLU A 1 150 ? 3.782 13.559 -5.446 1.00 91.12 150 GLU A N 1
ATOM 1228 C CA . GLU A 1 150 ? 2.443 12.979 -5.401 1.00 91.12 150 GLU A CA 1
ATOM 1229 C C . GLU A 1 150 ? 2.483 11.439 -5.438 1.00 91.12 150 GLU A C 1
ATOM 1231 O O . GLU A 1 150 ? 3.500 10.861 -5.836 1.00 91.12 150 GLU A O 1
ATOM 1236 N N . PRO A 1 151 ? 1.394 10.752 -5.038 1.00 94.06 151 PRO A N 1
ATOM 1237 C CA . PRO A 1 151 ? 1.300 9.303 -5.158 1.00 94.06 151 PRO A CA 1
ATOM 1238 C C . PRO A 1 151 ? 1.367 8.855 -6.621 1.00 94.06 151 PRO A C 1
ATOM 1240 O O . PRO A 1 151 ? 0.661 9.387 -7.479 1.00 94.06 151 PRO A O 1
ATOM 1243 N N . ILE A 1 152 ? 2.184 7.840 -6.899 1.00 92.69 152 ILE A N 1
ATOM 1244 C CA . ILE A 1 152 ? 2.374 7.297 -8.248 1.00 92.69 152 ILE A CA 1
ATOM 1245 C C . ILE A 1 152 ? 1.282 6.270 -8.538 1.00 92.69 152 ILE A C 1
ATOM 1247 O O . ILE A 1 152 ? 1.340 5.148 -8.035 1.00 92.69 152 ILE A O 1
ATOM 1251 N N . ILE A 1 153 ? 0.297 6.664 -9.347 1.00 92.94 153 ILE A N 1
ATOM 1252 C CA . ILE A 1 153 ? -0.872 5.846 -9.691 1.00 92.94 153 ILE A CA 1
ATOM 1253 C C . ILE A 1 153 ? -0.941 5.677 -11.211 1.00 92.94 153 ILE A C 1
ATOM 1255 O O . ILE A 1 153 ? -1.111 6.657 -11.943 1.00 92.94 153 ILE A O 1
ATOM 1259 N N . SER A 1 154 ? -0.854 4.437 -11.684 1.00 92.50 154 SER A N 1
ATOM 1260 C CA . SER A 1 154 ? -1.003 4.086 -13.096 1.00 92.50 154 SER A CA 1
ATOM 1261 C C . SER A 1 154 ? -2.470 3.858 -13.492 1.00 92.50 154 SER A C 1
ATOM 1263 O O . SER A 1 154 ? -3.382 3.841 -12.660 1.00 92.50 154 SER A O 1
ATOM 1265 N N . PHE A 1 155 ? -2.723 3.665 -14.790 1.00 92.62 155 PHE A N 1
ATOM 1266 C CA . PHE A 1 155 ? -4.035 3.212 -15.264 1.00 92.62 155 PHE A CA 1
ATOM 1267 C C . PHE A 1 155 ? -4.385 1.824 -14.707 1.00 92.62 155 PHE A C 1
ATOM 1269 O O . PHE A 1 155 ? -5.507 1.614 -14.253 1.00 92.62 155 PHE A O 1
ATOM 1276 N N . SER A 1 156 ? -3.414 0.908 -14.676 1.00 94.75 156 SER A N 1
ATOM 1277 C CA . SER A 1 156 ? -3.584 -0.446 -14.140 1.00 94.75 156 SER A CA 1
ATOM 1278 C C . SER A 1 156 ? -3.933 -0.434 -12.651 1.00 94.75 156 SER A C 1
ATOM 1280 O O . SER A 1 156 ? -4.767 -1.226 -12.220 1.00 94.75 156 SER A O 1
ATOM 1282 N N . ASP A 1 157 ? -3.350 0.492 -11.877 1.00 96.50 157 ASP A N 1
ATOM 1283 C CA . ASP A 1 157 ? -3.716 0.685 -10.470 1.00 96.50 157 ASP A CA 1
ATOM 1284 C C . ASP A 1 157 ? -5.190 1.065 -10.344 1.00 96.50 157 ASP A C 1
ATOM 1286 O O . ASP A 1 157 ? -5.928 0.435 -9.594 1.00 96.50 157 ASP A O 1
ATOM 1290 N N . LYS A 1 158 ? -5.651 2.055 -11.116 1.00 96.62 158 LYS A N 1
ATOM 1291 C CA . LYS A 1 158 ? -7.059 2.483 -11.091 1.00 96.62 158 LYS A CA 1
ATOM 1292 C C . LYS A 1 158 ? -8.007 1.365 -11.518 1.00 96.62 158 LYS A C 1
ATOM 1294 O O . LYS A 1 158 ? -9.049 1.202 -10.894 1.00 96.62 158 LYS A O 1
ATOM 1299 N N . ALA A 1 159 ? -7.637 0.601 -12.545 1.00 96.00 159 ALA A N 1
ATOM 1300 C CA . ALA A 1 159 ? -8.425 -0.527 -13.031 1.00 96.00 159 ALA A CA 1
ATOM 1301 C C . ALA A 1 159 ? -8.524 -1.661 -12.001 1.00 96.00 159 ALA A C 1
ATOM 1303 O O . ALA A 1 159 ? -9.550 -2.318 -11.915 1.00 96.00 159 ALA A O 1
ATOM 1304 N N . TRP A 1 160 ? -7.484 -1.895 -11.197 1.00 96.12 160 TRP A N 1
ATOM 1305 C CA . TRP A 1 160 ? -7.565 -2.866 -10.106 1.00 96.12 160 TRP A CA 1
ATOM 1306 C C . TRP A 1 160 ? -8.359 -2.323 -8.909 1.00 96.12 160 TRP A C 1
ATOM 1308 O O . TRP A 1 160 ? -9.157 -3.034 -8.306 1.00 96.12 160 TRP A O 1
ATOM 1318 N N . LEU A 1 161 ? -8.171 -1.045 -8.570 1.00 97.56 161 LEU A N 1
ATOM 1319 C CA . LEU A 1 161 ? -8.846 -0.408 -7.437 1.00 97.56 161 LEU A CA 1
ATOM 1320 C C . LEU A 1 161 ? -10.345 -0.174 -7.682 1.00 97.56 161 LEU A C 1
ATOM 1322 O O . LEU A 1 161 ? -11.086 -0.012 -6.713 1.00 97.56 161 LEU A O 1
ATOM 1326 N N . SER A 1 162 ? -10.823 -0.190 -8.932 1.00 97.56 162 SER A N 1
ATOM 1327 C CA . SER A 1 162 ? -12.252 -0.017 -9.231 1.00 97.56 162 SER A CA 1
ATOM 1328 C C . SER A 1 162 ? -13.131 -1.113 -8.629 1.00 97.56 162 SER A C 1
ATOM 1330 O O . SER A 1 162 ? -14.269 -0.823 -8.254 1.00 97.56 162 SER A O 1
ATOM 1332 N N . ASP A 1 163 ? -12.591 -2.321 -8.440 1.00 97.19 163 ASP A N 1
ATOM 1333 C CA . ASP A 1 163 ? -13.274 -3.434 -7.761 1.00 97.19 163 ASP A CA 1
ATOM 1334 C C . ASP A 1 163 ? -13.599 -3.108 -6.290 1.00 97.19 163 ASP A C 1
ATOM 1336 O O . ASP A 1 163 ? -14.493 -3.702 -5.684 1.00 97.19 163 ASP A O 1
ATOM 1340 N N . PHE A 1 164 ? -12.913 -2.111 -5.723 1.00 98.00 164 PHE A N 1
ATOM 1341 C CA . PHE A 1 164 ? -13.084 -1.632 -4.354 1.00 98.00 164 PHE A CA 1
ATOM 1342 C C . PHE A 1 164 ? -13.774 -0.264 -4.273 1.00 98.00 164 PHE A C 1
ATOM 1344 O O . PHE A 1 164 ? -13.932 0.279 -3.184 1.00 98.00 164 PHE A O 1
ATOM 1351 N N . SER A 1 165 ? -14.224 0.302 -5.395 1.00 97.31 165 SER A N 1
ATOM 1352 C CA . SER A 1 165 ? -14.779 1.666 -5.468 1.00 97.31 165 SER A CA 1
ATOM 1353 C C . SER A 1 165 ? -15.956 1.927 -4.517 1.00 97.31 165 SER A C 1
ATOM 1355 O O . SER A 1 165 ? -16.104 3.036 -4.018 1.00 97.31 165 SER A O 1
ATOM 1357 N N . SER A 1 166 ? -16.782 0.924 -4.213 1.00 97.31 166 SER A N 1
ATOM 1358 C CA . SER A 1 166 ? -17.911 1.035 -3.270 1.00 97.31 166 SER A CA 1
ATOM 1359 C C . SER A 1 166 ? -17.601 0.519 -1.858 1.00 97.31 166 SER A C 1
ATOM 1361 O O . SER A 1 166 ? -18.476 0.518 -0.990 1.00 97.31 166 SER A O 1
ATOM 1363 N N . LYS A 1 167 ? -16.367 0.065 -1.628 1.00 98.00 167 LYS A N 1
ATOM 1364 C CA . LYS A 1 167 ? -15.932 -0.643 -0.424 1.00 98.00 167 LYS A CA 1
ATOM 1365 C C . LYS A 1 167 ? -15.398 0.312 0.636 1.00 98.00 167 LYS A C 1
ATOM 1367 O O . LYS A 1 167 ? -15.065 1.460 0.351 1.00 98.00 167 LYS A O 1
ATOM 1372 N N . ARG A 1 168 ? -15.305 -0.180 1.873 1.00 98.56 168 ARG A N 1
ATOM 1373 C CA . ARG A 1 168 ? -14.677 0.547 2.987 1.00 98.56 168 ARG A CA 1
ATOM 1374 C C . ARG A 1 168 ? -13.160 0.419 2.907 1.00 98.56 168 ARG A C 1
ATOM 1376 O O . ARG A 1 168 ? -12.621 -0.655 3.168 1.00 98.56 168 ARG A O 1
ATOM 1383 N N . VAL A 1 169 ? -12.472 1.500 2.547 1.00 98.75 169 VAL A N 1
ATOM 1384 C CA . VAL A 1 169 ? -11.019 1.489 2.314 1.00 98.75 169 VAL A CA 1
ATOM 1385 C C . VAL A 1 169 ? -10.275 2.258 3.400 1.00 98.75 169 VAL A C 1
ATOM 1387 O O . VAL A 1 169 ? -10.623 3.392 3.731 1.00 98.75 169 VAL A O 1
ATOM 1390 N N . ILE A 1 170 ? -9.211 1.656 3.932 1.00 98.75 170 ILE A N 1
ATOM 1391 C CA . ILE A 1 170 ? -8.260 2.340 4.809 1.00 98.75 170 ILE A CA 1
ATOM 1392 C C . ILE A 1 170 ? -7.083 2.862 3.995 1.00 98.75 170 ILE A C 1
ATOM 1394 O O . ILE A 1 170 ? -6.393 2.100 3.324 1.00 98.75 170 ILE A O 1
ATOM 1398 N N . LEU A 1 171 ? -6.849 4.168 4.090 1.00 98.75 171 LEU A N 1
ATOM 1399 C CA . LEU A 1 171 ? -5.685 4.855 3.545 1.00 98.75 171 LEU A CA 1
ATOM 1400 C C . LEU A 1 171 ? -4.627 4.945 4.639 1.00 98.75 171 LEU A C 1
ATOM 1402 O O . LEU A 1 171 ? -4.867 5.552 5.685 1.00 98.75 171 LEU A O 1
ATOM 1406 N N . TYR A 1 172 ? -3.487 4.302 4.412 1.00 98.56 172 TYR A N 1
ATOM 1407 C CA . TYR A 1 172 ? -2.562 3.952 5.482 1.00 98.56 172 TYR A CA 1
ATOM 1408 C C . TYR A 1 172 ? -1.140 4.473 5.259 1.00 98.56 172 TYR A C 1
ATOM 1410 O O . TYR A 1 172 ? -0.593 4.351 4.162 1.00 98.56 172 TYR A O 1
ATOM 1418 N N . ASP A 1 173 ? -0.534 4.982 6.329 1.00 96.75 173 ASP A N 1
ATOM 1419 C CA . ASP A 1 173 ? 0.880 5.368 6.417 1.00 96.75 173 ASP A CA 1
ATOM 1420 C C . ASP A 1 173 ? 1.446 4.889 7.765 1.00 96.75 173 ASP A C 1
ATOM 1422 O O . ASP A 1 173 ? 0.698 4.784 8.738 1.00 96.75 173 ASP A O 1
ATOM 1426 N N . GLU A 1 174 ? 2.733 4.556 7.871 1.00 94.62 174 GLU A N 1
ATOM 1427 C CA . GLU A 1 174 ? 3.259 4.019 9.136 1.00 94.62 174 GLU A CA 1
ATOM 1428 C C . GLU A 1 174 ? 3.487 5.090 10.202 1.00 94.62 174 GLU A C 1
ATOM 1430 O O . GLU A 1 174 ? 3.276 4.837 11.389 1.00 94.62 174 GLU A O 1
ATOM 1435 N N . ASP A 1 175 ? 3.921 6.275 9.783 1.00 93.50 175 ASP A N 1
ATOM 1436 C CA . ASP A 1 175 ? 4.376 7.325 10.682 1.00 93.50 175 ASP A CA 1
ATOM 1437 C C . ASP A 1 175 ? 3.852 8.691 10.246 1.00 93.50 175 ASP A C 1
ATOM 1439 O O . ASP A 1 175 ? 4.141 9.200 9.162 1.00 93.50 175 ASP A O 1
ATOM 1443 N N . VAL A 1 176 ? 3.073 9.309 11.126 1.00 93.81 176 VAL A N 1
ATOM 1444 C CA . VAL A 1 176 ? 2.432 10.598 10.897 1.00 93.81 176 VAL A CA 1
ATOM 1445 C C . VAL A 1 176 ? 3.072 11.630 11.819 1.00 93.81 176 VAL A C 1
ATOM 1447 O O . VAL A 1 176 ? 2.526 11.999 12.860 1.00 93.81 176 VAL A O 1
ATOM 1450 N N . ALA A 1 177 ? 4.242 12.118 11.403 1.00 90.88 177 ALA A N 1
ATOM 1451 C CA . ALA A 1 177 ? 4.945 13.215 12.062 1.00 90.88 177 ALA A CA 1
ATOM 1452 C C . ALA A 1 177 ? 4.335 14.577 11.687 1.00 90.88 177 ALA A C 1
ATOM 1454 O O . ALA A 1 177 ? 3.517 15.127 12.416 1.00 90.88 177 ALA A O 1
ATOM 1455 N N . GLY A 1 178 ? 4.662 15.103 10.503 1.00 88.88 178 GLY A N 1
ATOM 1456 C CA . GLY A 1 178 ? 4.123 16.379 10.006 1.00 88.88 178 GLY A CA 1
ATOM 1457 C C . GLY A 1 178 ? 2.763 16.280 9.306 1.00 88.88 178 GLY A C 1
ATOM 1458 O O . GLY A 1 178 ? 2.205 17.301 8.924 1.00 88.88 178 GLY A O 1
ATOM 1459 N N . GLY A 1 179 ? 2.244 15.070 9.070 1.00 91.00 179 GLY A N 1
ATOM 1460 C CA . GLY A 1 179 ? 0.932 14.852 8.445 1.00 91.00 179 GLY A CA 1
ATOM 1461 C C . GLY A 1 179 ? 0.881 14.956 6.920 1.00 91.00 179 GLY A C 1
ATOM 1462 O O . GLY A 1 179 ? -0.031 14.418 6.297 1.00 91.00 179 GLY A O 1
ATOM 1463 N N . ARG A 1 180 ? 1.871 15.601 6.295 1.00 93.06 180 ARG A N 1
ATOM 1464 C CA . ARG A 1 180 ? 1.809 15.950 4.872 1.00 93.06 180 ARG A CA 1
ATOM 1465 C C . ARG A 1 180 ? 1.649 14.751 3.932 1.00 93.06 180 ARG A C 1
ATOM 1467 O O . ARG A 1 180 ? 0.867 14.846 2.990 1.00 93.06 180 ARG A O 1
ATOM 1474 N N . THR A 1 181 ? 2.360 13.649 4.178 1.00 93.69 181 THR A N 1
ATOM 1475 C CA . THR A 1 181 ? 2.264 12.432 3.354 1.00 93.69 181 THR A CA 1
ATOM 1476 C C . THR A 1 181 ? 0.838 11.890 3.381 1.00 93.69 181 THR A C 1
ATOM 1478 O O . THR A 1 181 ? 0.163 11.883 2.357 1.00 93.69 181 THR A O 1
ATOM 1481 N N . LEU A 1 182 ? 0.317 11.521 4.550 1.00 95.88 182 LEU A N 1
ATOM 1482 C CA . LEU A 1 182 ? -1.027 10.959 4.652 1.00 95.88 182 LEU A CA 1
ATOM 1483 C C . LEU A 1 182 ? -2.127 11.929 4.181 1.00 95.88 182 LEU A C 1
ATOM 1485 O O . LEU A 1 182 ? -3.092 11.492 3.559 1.00 95.88 182 LEU A O 1
ATOM 1489 N N . GLU A 1 183 ? -1.971 13.239 4.391 1.00 96.00 183 GLU A N 1
ATOM 1490 C CA . GLU A 1 183 ? -2.893 14.252 3.859 1.00 96.00 183 GLU A CA 1
ATOM 1491 C C . GLU A 1 183 ? -2.929 14.245 2.321 1.00 96.00 183 GLU A C 1
ATOM 1493 O O . GLU A 1 183 ? -3.999 14.144 1.716 1.00 96.00 183 GLU A O 1
ATOM 1498 N N . LEU A 1 184 ? -1.761 14.341 1.673 1.00 96.25 184 LEU A N 1
ATOM 1499 C CA . LEU A 1 184 ? -1.649 14.324 0.213 1.00 96.25 184 LEU A CA 1
ATOM 1500 C C . LEU A 1 184 ? -2.131 13.001 -0.374 1.00 96.25 184 LEU A C 1
ATOM 1502 O O . LEU A 1 184 ? -2.845 12.998 -1.380 1.00 96.25 184 LEU A O 1
ATOM 1506 N N . PHE A 1 185 ? -1.753 11.898 0.269 1.00 97.31 185 PHE A N 1
ATOM 1507 C CA . PHE A 1 185 ? -2.174 10.559 -0.098 1.00 97.31 185 PHE A CA 1
ATOM 1508 C C . PHE A 1 185 ? -3.696 10.455 -0.049 1.00 97.31 185 PHE A C 1
ATOM 1510 O O . PHE A 1 185 ? -4.325 10.156 -1.062 1.00 97.31 185 PHE A O 1
ATOM 1517 N N . SER A 1 186 ? -4.296 10.820 1.086 1.00 97.38 186 SER A N 1
ATOM 1518 C CA . SER A 1 186 ? -5.742 10.807 1.275 1.00 97.38 186 SER A CA 1
ATOM 1519 C C . SER A 1 186 ? -6.452 11.668 0.240 1.00 97.38 186 SER A C 1
ATOM 1521 O O . SER A 1 186 ? -7.327 11.177 -0.468 1.00 97.38 186 SER A O 1
ATOM 1523 N N . ARG A 1 187 ? -6.016 12.915 0.039 1.00 97.25 187 ARG A N 1
ATOM 1524 C CA . ARG A 1 187 ? -6.636 13.833 -0.927 1.00 97.25 187 ARG A CA 1
ATOM 1525 C C . ARG A 1 187 ? -6.599 13.316 -2.366 1.00 97.25 187 ARG A C 1
ATOM 1527 O O . ARG A 1 187 ? -7.522 13.577 -3.132 1.00 97.25 187 ARG A O 1
ATOM 1534 N N . ARG A 1 188 ? -5.523 12.633 -2.764 1.00 97.12 188 ARG A N 1
ATOM 1535 C CA . ARG A 1 188 ? -5.366 12.102 -4.128 1.00 97.12 188 ARG A CA 1
ATOM 1536 C C . ARG A 1 188 ? -6.109 10.790 -4.347 1.00 97.12 188 ARG A C 1
ATOM 1538 O O . ARG A 1 188 ? -6.572 10.548 -5.457 1.00 97.12 188 ARG A O 1
ATOM 1545 N N . ILE A 1 189 ? -6.200 9.962 -3.313 1.00 97.69 189 ILE A N 1
ATOM 1546 C CA . ILE A 1 189 ? -6.723 8.602 -3.406 1.00 97.69 189 ILE A CA 1
ATOM 1547 C C . ILE A 1 189 ? -8.215 8.527 -3.085 1.00 97.69 189 ILE A C 1
ATOM 1549 O O . ILE A 1 189 ? -8.933 7.792 -3.755 1.00 97.69 189 ILE A O 1
ATOM 1553 N N . SER A 1 190 ? -8.692 9.269 -2.082 1.00 97.56 190 SER A N 1
ATOM 1554 C CA . SER A 1 190 ? -10.088 9.196 -1.627 1.00 97.56 190 SER A CA 1
ATOM 1555 C C . SER A 1 190 ? -11.135 9.366 -2.737 1.00 97.56 190 SER A C 1
ATOM 1557 O O . SER A 1 190 ? -12.115 8.630 -2.687 1.00 97.56 190 SER A O 1
ATOM 1559 N N . PRO A 1 191 ? -10.937 10.183 -3.799 1.00 97.50 191 PRO A N 1
ATOM 1560 C CA . PRO A 1 191 ? -11.906 10.272 -4.896 1.00 97.50 191 PRO A CA 1
ATOM 1561 C C . PRO A 1 191 ? -12.112 8.976 -5.698 1.00 97.50 191 PRO A C 1
ATOM 1563 O O . PRO A 1 191 ? -13.039 8.909 -6.499 1.00 97.50 191 PRO A O 1
ATOM 1566 N N . LEU A 1 192 ? -11.250 7.964 -5.536 1.00 96.81 192 LEU A N 1
ATOM 1567 C CA . LEU A 1 192 ? -11.402 6.657 -6.186 1.00 96.81 192 LEU A CA 1
ATOM 1568 C C . LEU A 1 192 ? -12.429 5.754 -5.483 1.00 96.81 192 LEU A C 1
ATOM 1570 O O . LEU A 1 192 ? -12.807 4.723 -6.040 1.00 96.81 192 LEU A O 1
ATOM 1574 N N . PHE A 1 193 ? -12.870 6.121 -4.277 1.00 98.12 193 PHE A N 1
ATOM 1575 C CA . PHE A 1 193 ? -13.715 5.287 -3.430 1.00 98.12 193 PHE A CA 1
ATOM 1576 C C . PHE A 1 193 ? -14.889 6.083 -2.853 1.00 98.12 193 PHE A C 1
ATOM 1578 O O . PHE A 1 193 ? -14.778 7.268 -2.553 1.00 98.12 193 PHE A O 1
ATOM 1585 N N . GLY A 1 194 ? -16.018 5.415 -2.633 1.00 95.62 194 GLY A N 1
ATOM 1586 C CA . GLY A 1 194 ? -17.181 5.996 -1.964 1.00 95.62 194 GLY A CA 1
ATOM 1587 C C . GLY A 1 194 ? -17.006 6.118 -0.450 1.00 95.62 194 GLY A C 1
ATOM 1588 O O . GLY A 1 194 ? -17.678 6.933 0.177 1.00 95.62 194 GLY A O 1
ATOM 1589 N N . GLN A 1 195 ? -16.122 5.312 0.153 1.00 97.81 195 GLN A N 1
ATOM 1590 C CA . GLN A 1 195 ? -15.888 5.299 1.596 1.00 97.81 195 GLN A CA 1
ATOM 1591 C C . GLN A 1 195 ? -14.403 5.112 1.907 1.00 97.81 195 GLN A C 1
ATOM 1593 O O . GLN A 1 195 ? -13.842 4.037 1.700 1.00 97.81 195 GLN A O 1
ATOM 1598 N N . THR A 1 196 ? -13.781 6.145 2.476 1.00 98.44 196 THR A N 1
ATOM 1599 C CA . THR A 1 196 ? -12.395 6.072 2.947 1.00 98.44 196 THR A CA 1
ATOM 1600 C C . THR A 1 196 ? -12.243 6.571 4.368 1.00 98.44 196 THR A C 1
ATOM 1602 O O . THR A 1 196 ? -12.854 7.571 4.752 1.00 98.44 196 THR A O 1
ATOM 1605 N N . LYS A 1 197 ? -11.351 5.924 5.111 1.00 98.62 197 LYS A N 1
ATOM 1606 C CA . LYS A 1 197 ? -10.837 6.394 6.396 1.00 98.62 197 LYS A CA 1
ATOM 1607 C C . LYS A 1 197 ? -9.317 6.352 6.387 1.00 98.62 197 LYS A C 1
ATOM 1609 O O . LYS A 1 197 ? -8.714 5.600 5.628 1.00 98.62 197 LYS A O 1
ATOM 1614 N N . THR A 1 198 ? -8.691 7.184 7.201 1.00 98.62 198 THR A N 1
ATOM 1615 C CA . THR A 1 198 ? -7.235 7.252 7.330 1.00 98.62 198 THR A CA 1
ATOM 1616 C C . THR A 1 198 ? -6.773 6.520 8.583 1.00 98.62 198 THR A C 1
ATOM 1618 O O . THR A 1 198 ? -7.421 6.591 9.627 1.00 98.62 198 THR A O 1
ATOM 1621 N N . ALA A 1 199 ? -5.648 5.817 8.497 1.00 98.44 199 ALA A N 1
ATOM 1622 C CA . ALA A 1 199 ? -5.058 5.149 9.647 1.00 98.44 199 ALA A CA 1
ATOM 1623 C C . ALA A 1 199 ? -3.534 5.260 9.643 1.00 98.44 199 ALA A C 1
ATOM 1625 O O . ALA A 1 199 ? -2.916 5.366 8.584 1.00 98.44 199 ALA A O 1
ATOM 1626 N N . CYS A 1 200 ? -2.933 5.203 10.829 1.00 97.69 200 CYS A N 1
ATOM 1627 C CA . CYS A 1 200 ? -1.486 5.088 10.959 1.00 97.69 200 CYS A CA 1
ATOM 1628 C C . CYS A 1 200 ? -1.062 4.256 12.164 1.00 97.69 200 CYS A C 1
ATOM 1630 O O . CYS A 1 200 ? -1.817 4.131 13.137 1.00 97.69 200 CYS A O 1
ATOM 1632 N N . SER A 1 201 ? 0.160 3.718 12.116 1.00 96.88 201 SER A N 1
ATOM 1633 C CA . SER A 1 201 ? 0.735 3.075 13.294 1.00 96.88 201 SER A CA 1
ATOM 1634 C C . SER A 1 201 ? 1.033 4.103 14.376 1.00 96.88 201 SER A C 1
ATOM 1636 O O . SER A 1 201 ? 0.501 4.026 15.484 1.00 96.88 201 SER A O 1
ATOM 1638 N N . ILE A 1 202 ? 1.889 5.066 14.050 1.00 95.69 202 ILE A N 1
ATOM 1639 C CA . ILE A 1 202 ? 2.387 6.065 14.986 1.00 95.69 202 ILE A CA 1
ATOM 1640 C C . ILE A 1 202 ? 1.942 7.435 14.494 1.00 95.69 202 ILE A C 1
ATOM 1642 O O . ILE A 1 202 ? 2.169 7.803 13.345 1.00 95.69 202 ILE A O 1
ATOM 1646 N N . ARG A 1 203 ? 1.324 8.208 15.382 1.00 95.50 203 ARG A N 1
ATOM 1647 C CA . ARG A 1 203 ? 1.067 9.632 15.175 1.00 95.50 203 ARG A CA 1
ATOM 1648 C C . ARG A 1 203 ? 1.889 10.425 16.174 1.00 95.50 203 ARG A C 1
ATOM 1650 O O . ARG A 1 203 ? 1.769 10.196 17.372 1.00 95.50 203 ARG A O 1
ATOM 1657 N N . HIS A 1 204 ? 2.637 11.413 15.708 1.00 94.75 204 HIS A N 1
ATOM 1658 C CA . HIS A 1 204 ? 3.310 12.342 16.608 1.00 94.75 204 HIS A CA 1
ATOM 1659 C C . HIS A 1 204 ? 2.303 13.350 17.188 1.00 94.75 204 HIS A C 1
ATOM 1661 O O . HIS A 1 204 ? 1.420 13.845 16.482 1.00 94.75 204 HIS A O 1
ATOM 1667 N N . ALA A 1 205 ? 2.440 13.710 18.463 1.00 90.19 205 ALA A N 1
ATOM 1668 C CA . ALA A 1 205 ? 1.534 14.599 19.185 1.00 90.19 205 ALA A CA 1
ATOM 1669 C C . ALA A 1 205 ? 1.412 15.968 18.500 1.00 90.19 205 ALA A C 1
ATOM 1671 O O . ALA A 1 205 ? 0.307 16.498 18.378 1.00 90.19 205 ALA A O 1
ATOM 1672 N N . GLY A 1 206 ? 2.534 16.477 17.979 1.00 89.19 206 GLY A N 1
ATOM 1673 C CA . GLY A 1 206 ? 2.621 17.730 17.224 1.00 89.19 206 GLY A CA 1
ATOM 1674 C C . GLY A 1 206 ? 2.127 17.659 15.776 1.00 89.19 206 GLY A C 1
ATOM 1675 O O . GLY A 1 206 ? 2.258 18.645 15.054 1.00 89.19 206 GLY A O 1
ATOM 1676 N N . SER A 1 207 ? 1.586 16.523 15.323 1.00 90.12 207 SER A N 1
ATOM 1677 C CA . SER A 1 207 ? 1.086 16.402 13.955 1.00 90.12 207 SER A CA 1
ATOM 1678 C C . SER A 1 207 ? -0.117 17.305 13.706 1.00 90.12 207 SER A C 1
ATOM 1680 O O . SER A 1 207 ? -1.080 17.300 14.478 1.00 90.12 207 SER A O 1
ATOM 1682 N N . SER A 1 208 ? -0.086 18.025 12.583 1.00 88.50 208 SER A N 1
ATOM 1683 C CA . SER A 1 208 ? -1.158 18.921 12.135 1.00 88.50 208 SER A CA 1
ATOM 1684 C C . SER A 1 208 ? -2.431 18.186 11.716 1.00 88.50 208 SER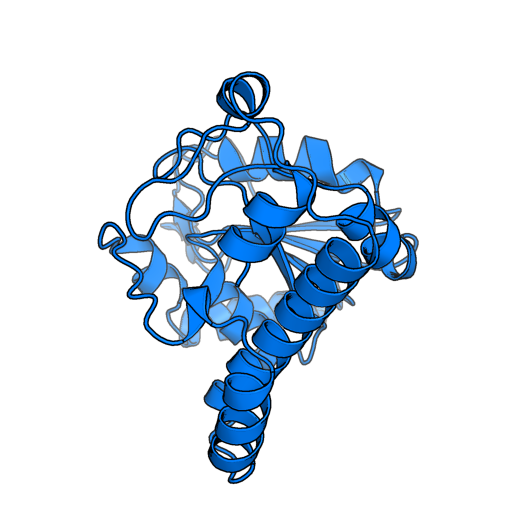 A C 1
ATOM 1686 O O . SER A 1 208 ? -3.490 18.805 11.636 1.00 88.50 208 SER A O 1
ATOM 1688 N N . ILE A 1 209 ? -2.347 16.875 11.472 1.00 91.19 209 ILE A N 1
ATOM 1689 C CA . ILE A 1 209 ? -3.501 16.042 11.146 1.00 91.19 209 ILE A CA 1
ATOM 1690 C C . ILE A 1 209 ? -3.776 15.029 12.254 1.00 91.19 209 ILE A C 1
ATOM 1692 O O . ILE A 1 209 ? -2.895 14.618 13.018 1.00 91.19 209 ILE A O 1
ATOM 1696 N N . ARG A 1 210 ? -5.027 14.585 12.309 1.00 94.25 210 ARG A N 1
ATOM 1697 C CA . ARG A 1 210 ? -5.470 13.482 13.153 1.00 94.25 210 ARG A CA 1
ATOM 1698 C C . ARG A 1 210 ? -6.096 12.423 12.248 1.00 94.25 210 ARG A C 1
ATOM 1700 O O . ARG A 1 210 ? -7.221 12.639 11.802 1.00 94.25 210 ARG A O 1
ATOM 1707 N N . PRO A 1 211 ? -5.379 11.327 11.947 1.00 96.75 211 PRO A N 1
ATOM 1708 C CA . PRO A 1 211 ? -5.960 10.202 11.230 1.00 96.75 211 PRO A CA 1
ATOM 1709 C C . PRO A 1 211 ? -7.172 9.667 11.990 1.00 96.75 211 PRO A C 1
ATOM 1711 O O . PRO A 1 211 ? -7.221 9.773 13.220 1.00 96.75 211 PRO A O 1
ATOM 1714 N N . ASP A 1 212 ? -8.133 9.089 11.273 1.00 98.12 212 ASP A N 1
ATOM 1715 C CA . ASP A 1 212 ? -9.345 8.542 11.890 1.00 98.12 212 ASP A CA 1
ATOM 1716 C C . ASP A 1 212 ? -9.002 7.444 12.910 1.00 98.12 212 ASP A C 1
ATOM 1718 O O . ASP A 1 212 ? -9.621 7.366 13.969 1.00 98.12 212 ASP A O 1
ATOM 1722 N N . TYR A 1 213 ? -7.965 6.650 12.619 1.00 98.25 213 TYR A N 1
ATOM 1723 C CA . TYR A 1 213 ? -7.462 5.586 13.486 1.00 98.25 213 TYR A CA 1
ATOM 1724 C C . TYR A 1 213 ? -5.951 5.704 13.694 1.00 98.25 213 TYR A C 1
ATOM 1726 O O . TYR A 1 213 ? -5.190 6.023 12.782 1.00 98.25 213 TYR A O 1
ATOM 1734 N N . THR A 1 214 ? -5.478 5.462 14.912 1.00 97.00 214 THR A N 1
ATOM 1735 C CA . THR A 1 214 ? -4.054 5.576 15.257 1.00 97.00 214 THR A CA 1
ATOM 1736 C C . THR A 1 214 ? -3.690 4.496 16.262 1.00 97.00 214 THR A C 1
ATOM 1738 O O . THR A 1 214 ? -4.350 4.393 17.291 1.00 97.00 214 THR A O 1
ATOM 1741 N N . GLY A 1 215 ? -2.644 3.711 15.992 1.00 94.69 215 GLY A N 1
ATOM 1742 C CA . GLY A 1 215 ? -2.185 2.661 16.910 1.00 94.69 215 GLY A CA 1
ATOM 1743 C C . GLY A 1 215 ? -1.546 3.209 18.192 1.00 94.69 215 GLY A C 1
ATOM 1744 O O . GLY A 1 215 ? -1.796 2.697 19.283 1.00 94.69 215 GLY A O 1
ATOM 1745 N N . LEU A 1 216 ? -0.742 4.267 18.069 1.00 94.56 216 LEU A N 1
ATOM 1746 C CA . LEU A 1 216 ? -0.117 4.979 19.181 1.00 94.56 216 LEU A CA 1
ATOM 1747 C C . LEU A 1 216 ? 0.021 6.470 18.857 1.00 94.56 216 LEU A C 1
ATOM 1749 O O . LEU A 1 216 ? 0.475 6.832 17.774 1.00 94.56 216 LEU A O 1
ATOM 1753 N N . THR A 1 217 ? -0.323 7.335 19.813 1.00 91.62 217 THR A N 1
ATOM 1754 C CA . THR A 1 217 ? 0.090 8.744 19.767 1.00 91.62 217 THR A CA 1
ATOM 1755 C C . THR A 1 217 ? 1.328 8.921 20.637 1.00 91.62 217 THR A C 1
ATOM 1757 O O . THR A 1 217 ? 1.277 8.574 21.817 1.00 91.62 217 THR A O 1
ATOM 1760 N N . TRP A 1 218 ? 2.414 9.422 20.048 1.00 83.62 218 TRP A N 1
ATOM 1761 C CA . TRP A 1 218 ? 3.675 9.725 20.725 1.00 83.62 218 TRP A CA 1
ATOM 1762 C C . TRP A 1 218 ? 3.881 11.232 20.839 1.00 83.62 218 TRP A C 1
ATOM 1764 O O . TRP A 1 218 ? 3.896 11.903 19.787 1.00 83.62 218 TRP A O 1
#

Foldseek 3Di:
DQQLLLCQQLQHDDDQEDRDASVCSVVGRHHPDPVSNVLSLVLQLLVLVLVLVVVVVDPCNVVSVVVSLVSDDPCVNPRHHDFDDDPLLVVLQPLQLLLQLLVCCVVPPLFQEEEEADDSCSNNQSSNCNSSVHHYDYWHDDCPRRVHPATDAGPVNLVVCLVCQATAYEYEYAEQEQNPRSVRSCVVCVVSHPHYFYEYSEYEPPHPDDGPTYSDYD

Secondary structure (DSSP, 8-state):
-HHHHHHHHTTPPP-SS----GGGGGG-----HHHHHHHHHHHHHHHHHHHHHHHS--TTHHHHHHHHHHHS-HHHHT--------HHHHHTT-HHHHHHHHHHHHHHT--SEEEEEETTTHHHHHHHHHHHT--EEEEE--HHHH--SS-B--HHHHHHHGGGTTSEEEEEEEEESSSHHHHHHHHHHGGG-SEEEEEEEEE-TT-S---SEEEEE-

pLDDT: mean 90.78, std 9.01, range [63.25, 98.75]

Radius of gyration: 17.06 Å; chains: 1; bounding box: 38×44×46 Å

Sequence (218 aa):
MLNYKICVEHGLPLHPSVYYELKEARKYKIDHGLPAVENANRLYRESILLARKALDMGGEFPARGVEFLRKLPRELKNFIYTGIRDTYTWRGSEPTLLLRLAEMLRREYGPELILAAAHGAIMPALLLAEFLDTPLYFIRFSMFKRHDEEPIISFSDKAWLSDFSSKRVILYDEDVAGGRTLELFSRRISPLFGQTKTACSIRHAGSSIRPDYTGLTW